Protein AF-A0A933BUN9-F1 (afdb_monomer_lite)

Secondary structure (DSSP, 8-state):
-TT--TT---B--S-EEEEEE-TTT-PEEEEE--SSSEEEEEEE-TT-B--TTTEETTEEEEP-TTS--EEESS--TTS-PPPTTB---SEEEETTTS-S-EEEEEE---SS-GGGTT-EEEEE--S--BTTTB--S--EEEEE---SSSS----EEPPPTTTSS-SSEEEEEEE-TTS-EEEEEESSSSS-SS--EEEE--PPPPP--

Foldseek 3Di:
DVPDDPPPFEEQADAFQDWDAAPPPRFIWTWGWFQAWKTFIARDHGPAHQQPPQAGAVFGWEDPDPDRIDTDNDGHPVDDDRDPRHFGGQAMDTCVQDAPGWQFFYQACADQDPVSHRKTKTKGFARDADPPQGHFFATWIWTFRDDDRGDYTDIHTDQDPDPRGPRWGFNHKDADPRRWIWTWTARHSDPDDDRIDIGTDGDDPDPDD

pLDDT: mean 89.43, std 10.69, range [45.53, 98.44]

Structure (mmCIF, N/CA/C/O backbone):
data_AF-A0A933BUN9-F1
#
_entry.id   AF-A0A933BUN9-F1
#
loop_
_atom_site.group_PDB
_atom_site.id
_atom_site.type_symbol
_atom_site.label_atom_id
_atom_site.label_alt_id
_atom_site.label_comp_id
_atom_site.label_asym_id
_atom_site.label_entity_id
_atom_site.label_seq_id
_atom_site.pdbx_PDB_ins_code
_atom_site.Cartn_x
_atom_site.Cartn_y
_atom_site.Cartn_z
_atom_site.occupancy
_atom_site.B_iso_or_equiv
_atom_site.auth_seq_id
_atom_site.auth_comp_id
_atom_site.auth_asym_id
_atom_site.auth_atom_id
_atom_site.pdbx_PDB_model_num
ATOM 1 N N . ARG A 1 1 ? 0.592 -16.485 -23.003 1.00 65.38 1 ARG A N 1
ATOM 2 C CA . ARG A 1 1 ? 1.680 -15.884 -23.816 1.00 65.38 1 ARG A CA 1
ATOM 3 C C . ARG A 1 1 ? 2.648 -17.007 -24.175 1.00 65.38 1 ARG A C 1
ATOM 5 O O . ARG A 1 1 ? 2.904 -17.805 -23.281 1.00 65.38 1 ARG A O 1
ATOM 12 N N . PRO A 1 2 ? 3.127 -17.127 -25.425 1.00 76.06 2 PRO A N 1
ATOM 13 C CA . PRO A 1 2 ? 4.155 -18.113 -25.771 1.00 76.06 2 PRO A CA 1
ATOM 14 C C . PRO A 1 2 ? 5.363 -17.974 -24.834 1.00 76.06 2 PRO A C 1
ATOM 16 O O . PRO A 1 2 ? 5.791 -16.853 -24.573 1.00 76.06 2 PRO A O 1
ATOM 19 N N . GLY A 1 3 ? 5.845 -19.083 -24.270 1.00 82.69 3 GLY A N 1
ATOM 20 C CA . GLY A 1 3 ? 6.960 -19.093 -23.311 1.00 82.69 3 GLY A CA 1
ATOM 21 C C . GLY A 1 3 ? 6.624 -18.652 -21.878 1.00 82.69 3 GLY A C 1
ATOM 22 O O . GLY A 1 3 ? 7.499 -18.711 -21.022 1.00 82.69 3 GLY A O 1
ATOM 23 N N . ALA A 1 4 ? 5.385 -18.239 -21.585 1.00 85.81 4 ALA A N 1
ATOM 24 C CA . ALA A 1 4 ? 4.965 -17.973 -20.210 1.00 85.81 4 ALA A CA 1
ATOM 25 C C . ALA A 1 4 ? 4.542 -19.267 -19.504 1.00 85.81 4 ALA A C 1
ATOM 27 O O . ALA A 1 4 ? 3.832 -20.093 -20.079 1.00 85.81 4 ALA A O 1
ATOM 28 N N . VAL A 1 5 ? 4.942 -19.392 -18.243 1.00 92.88 5 VAL A N 1
ATOM 29 C CA . VAL A 1 5 ? 4.540 -20.470 -17.334 1.00 92.88 5 VAL A CA 1
ATOM 30 C C . VAL A 1 5 ? 3.089 -20.232 -16.891 1.00 92.88 5 VAL A C 1
ATOM 32 O O . VAL A 1 5 ? 2.707 -19.092 -16.618 1.00 92.88 5 VAL A O 1
ATOM 35 N N . ALA A 1 6 ? 2.255 -21.276 -16.887 1.00 91.75 6 ALA A N 1
ATOM 36 C CA . ALA A 1 6 ? 0.800 -21.151 -16.728 1.00 91.75 6 ALA A CA 1
ATOM 37 C C . ALA A 1 6 ? 0.382 -20.668 -15.327 1.00 91.75 6 ALA A C 1
ATOM 39 O O . ALA A 1 6 ? -0.669 -20.050 -15.165 1.00 91.75 6 ALA A O 1
ATOM 40 N N . GLU A 1 7 ? 1.233 -20.927 -14.342 1.00 95.25 7 GLU A N 1
ATOM 41 C CA . GLU A 1 7 ? 1.110 -20.573 -12.934 1.00 95.25 7 GLU A CA 1
ATOM 42 C C . GLU A 1 7 ? 1.300 -19.066 -12.693 1.00 95.25 7 GLU A C 1
ATOM 44 O O . GLU A 1 7 ? 0.846 -18.539 -11.678 1.00 95.25 7 GLU A O 1
ATOM 49 N N . ILE A 1 8 ? 1.933 -18.343 -13.627 1.00 94.19 8 ILE A N 1
ATOM 50 C CA . ILE A 1 8 ? 2.151 -16.897 -13.506 1.00 94.19 8 ILE A CA 1
ATOM 51 C C . ILE A 1 8 ? 0.834 -16.158 -13.768 1.00 94.19 8 ILE A C 1
ATOM 53 O O . ILE A 1 8 ? 0.393 -16.003 -14.911 1.00 94.19 8 ILE A O 1
ATOM 57 N N . TRP A 1 9 ? 0.223 -15.646 -12.698 1.00 94.38 9 TRP A N 1
ATOM 58 C CA . TRP A 1 9 ? -0.992 -14.833 -12.783 1.00 94.38 9 TRP A CA 1
ATOM 59 C C . TRP A 1 9 ? -0.719 -13.385 -13.198 1.00 94.38 9 TRP A C 1
ATOM 61 O O . TRP A 1 9 ? -1.445 -12.835 -14.022 1.00 94.38 9 TRP A O 1
ATOM 71 N N . ALA A 1 10 ? 0.323 -12.776 -12.639 1.00 95.56 10 ALA A N 1
ATOM 72 C CA . ALA A 1 10 ? 0.782 -11.408 -12.869 1.00 95.56 10 ALA A CA 1
ATOM 73 C C . ALA A 1 10 ? 2.300 -11.352 -12.631 1.00 95.56 10 ALA A C 1
ATOM 75 O O . ALA A 1 10 ? 2.849 -12.247 -11.988 1.00 95.56 10 ALA A O 1
ATOM 76 N N . PHE A 1 11 ? 2.988 -10.346 -13.169 1.00 95.38 11 PHE A N 1
ATOM 77 C CA . PHE A 1 11 ? 4.448 -10.235 -13.064 1.00 95.38 11 PHE A CA 1
ATOM 78 C C . PHE A 1 11 ? 4.915 -8.777 -13.117 1.00 95.38 11 PHE A C 1
ATOM 80 O O . PHE A 1 11 ? 4.111 -7.882 -13.357 1.00 95.38 11 PHE A O 1
ATOM 87 N N . GLY A 1 12 ? 6.211 -8.543 -12.900 1.00 95.88 12 GLY A N 1
ATOM 88 C CA . GLY A 1 12 ? 6.771 -7.190 -12.833 1.00 95.88 12 GLY A CA 1
ATOM 89 C C . GLY A 1 12 ? 6.457 -6.472 -11.524 1.00 95.88 12 GLY A C 1
ATOM 90 O O . GLY A 1 12 ? 6.344 -5.259 -11.520 1.00 95.88 12 GLY A O 1
ATOM 91 N N . LEU A 1 13 ? 6.292 -7.220 -10.434 1.00 96.94 13 LEU A N 1
ATOM 92 C CA . LEU A 1 13 ? 6.186 -6.696 -9.071 1.00 96.94 13 LEU A CA 1
ATOM 93 C C . LEU A 1 13 ? 7.557 -6.809 -8.392 1.00 96.94 13 LEU A C 1
ATOM 95 O O . LEU A 1 13 ? 8.321 -7.724 -8.717 1.00 96.94 13 LEU A O 1
ATOM 99 N N . ARG A 1 14 ? 7.861 -5.913 -7.451 1.00 95.81 14 ARG A N 1
ATOM 100 C CA . ARG A 1 14 ? 9.168 -5.844 -6.780 1.00 95.81 14 ARG A CA 1
ATOM 101 C C . ARG A 1 14 ? 9.180 -6.634 -5.482 1.00 95.81 14 ARG A C 1
ATOM 103 O O . ARG A 1 14 ? 9.927 -7.599 -5.341 1.00 95.81 14 ARG A O 1
ATOM 110 N N . ASN A 1 15 ? 8.332 -6.225 -4.548 1.00 95.44 15 ASN A N 1
ATOM 111 C CA . ASN A 1 15 ? 8.179 -6.838 -3.239 1.00 95.44 15 ASN A CA 1
ATOM 112 C C . ASN A 1 15 ? 6.691 -6.810 -2.850 1.00 95.44 15 ASN A C 1
ATOM 114 O O . ASN A 1 15 ? 6.263 -5.932 -2.095 1.00 95.44 15 ASN A O 1
ATOM 118 N N . PRO A 1 16 ? 5.884 -7.737 -3.400 1.00 95.88 16 PRO A N 1
ATOM 119 C CA . PRO A 1 16 ? 4.461 -7.828 -3.100 1.00 95.88 16 PRO A CA 1
ATOM 120 C C . PRO A 1 16 ? 4.254 -8.250 -1.637 1.00 95.88 16 PRO A C 1
ATOM 122 O O . PRO A 1 16 ? 4.270 -9.439 -1.318 1.00 95.88 16 PRO A O 1
ATOM 125 N N . TRP A 1 17 ? 4.068 -7.278 -0.743 1.00 94.56 17 TRP A N 1
ATOM 126 C CA . TRP A 1 17 ? 4.113 -7.494 0.705 1.00 94.56 17 TRP A CA 1
ATOM 127 C C . TRP A 1 17 ? 2.822 -8.095 1.263 1.00 94.56 17 TRP A C 1
ATOM 129 O O . TRP A 1 17 ? 2.841 -9.097 1.979 1.00 94.56 17 TRP A O 1
ATOM 139 N N . ARG A 1 18 ? 1.673 -7.499 0.930 1.00 95.81 18 ARG A N 1
ATOM 140 C CA . ARG A 1 18 ? 0.351 -7.982 1.355 1.00 95.81 18 ARG A CA 1
ATOM 141 C C . ARG A 1 18 ? -0.696 -7.617 0.320 1.00 95.81 18 ARG A C 1
ATOM 143 O O . ARG A 1 18 ? -0.706 -6.501 -0.192 1.00 95.81 18 ARG A O 1
ATOM 150 N N . PHE A 1 19 ? -1.627 -8.532 0.090 1.00 97.56 19 PHE A N 1
ATOM 151 C CA . PHE A 1 19 ? -2.770 -8.316 -0.783 1.00 97.56 19 PHE A CA 1
ATOM 152 C C . PHE A 1 19 ? -4.084 -8.694 -0.103 1.00 97.56 19 PHE A C 1
ATOM 154 O O . PHE A 1 19 ? -4.105 -9.441 0.878 1.00 97.56 19 PHE A O 1
ATOM 161 N N . SER A 1 20 ? -5.183 -8.196 -0.653 1.00 98.19 20 SER A N 1
ATOM 162 C CA . SER A 1 20 ? -6.538 -8.581 -0.281 1.00 98.19 20 SER A CA 1
ATOM 163 C C . SER A 1 20 ? -7.439 -8.616 -1.509 1.00 98.19 20 SER A C 1
ATOM 165 O O . SER A 1 20 ? -7.198 -7.938 -2.508 1.00 98.19 20 SER A O 1
ATOM 167 N N . PHE A 1 21 ? -8.486 -9.429 -1.432 1.00 97.69 21 PHE A N 1
ATOM 168 C CA . PHE A 1 21 ? -9.565 -9.390 -2.406 1.00 97.69 21 PHE A CA 1
ATOM 169 C C . PHE A 1 21 ? -10.687 -8.520 -1.856 1.00 97.69 21 PHE A C 1
ATOM 171 O O . PHE A 1 21 ? -11.099 -8.685 -0.708 1.00 97.69 21 PHE A O 1
ATOM 178 N N . ASP A 1 22 ? -11.215 -7.628 -2.686 1.00 97.00 22 ASP A N 1
ATOM 179 C CA . ASP A 1 22 ? -12.496 -7.001 -2.413 1.00 97.00 22 ASP A CA 1
ATOM 180 C C . ASP A 1 22 ? -13.576 -8.091 -2.357 1.00 97.00 22 ASP A C 1
ATOM 182 O O . ASP A 1 22 ? -13.862 -8.752 -3.356 1.00 97.00 22 ASP A O 1
ATOM 186 N N . SER A 1 23 ? -14.195 -8.261 -1.189 1.00 93.69 23 SER A N 1
ATOM 187 C CA . SER A 1 23 ? -15.214 -9.282 -0.943 1.00 93.69 23 SER A CA 1
ATOM 188 C C . SER A 1 23 ? -16.467 -9.129 -1.808 1.00 93.69 23 SER A C 1
ATOM 190 O O . SER A 1 23 ? -17.214 -10.096 -1.958 1.00 93.69 23 SER A O 1
ATOM 192 N N . ARG A 1 24 ? -16.706 -7.947 -2.398 1.00 94.19 24 ARG A N 1
ATOM 193 C CA . ARG A 1 24 ? -17.863 -7.704 -3.273 1.00 94.19 24 ARG A CA 1
ATOM 194 C C . ARG A 1 24 ? -17.546 -7.875 -4.754 1.00 94.19 24 ARG A C 1
ATOM 196 O O . ARG A 1 24 ? -18.328 -8.505 -5.460 1.00 94.19 24 ARG A O 1
ATOM 203 N N . SER A 1 25 ? -16.441 -7.309 -5.241 1.00 94.88 25 SER A N 1
ATOM 204 C CA . SER A 1 25 ? -16.097 -7.360 -6.673 1.00 94.88 25 SER A CA 1
ATOM 205 C C . SER A 1 25 ? -15.124 -8.477 -7.058 1.00 94.88 25 SER A C 1
ATOM 207 O O . SER A 1 25 ? -15.005 -8.794 -8.240 1.00 94.88 25 SER A O 1
ATOM 209 N N . GLY A 1 26 ? -14.407 -9.062 -6.094 1.00 96.19 26 GLY A N 1
ATOM 210 C CA . GLY A 1 26 ? -13.308 -9.998 -6.343 1.00 96.19 26 GLY A CA 1
ATOM 211 C C . GLY A 1 26 ? -12.028 -9.335 -6.866 1.00 96.19 26 GLY A C 1
ATOM 212 O O . GLY A 1 26 ? -11.093 -10.037 -7.252 1.00 96.19 26 GLY A O 1
ATOM 213 N N . ALA A 1 27 ? -11.967 -8.001 -6.903 1.00 96.31 27 ALA A N 1
ATOM 214 C CA . ALA A 1 27 ? -10.775 -7.260 -7.293 1.00 96.31 27 ALA A CA 1
ATOM 215 C C . ALA A 1 27 ? -9.612 -7.515 -6.322 1.00 96.31 27 ALA 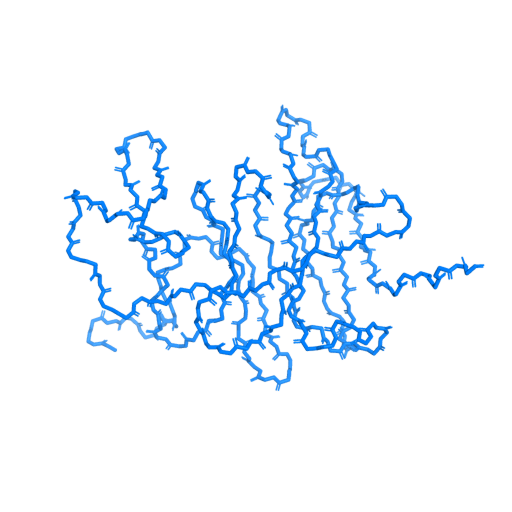A C 1
ATOM 217 O O . ALA A 1 27 ? -9.795 -7.453 -5.110 1.00 96.31 27 ALA A O 1
ATOM 218 N N . LEU A 1 28 ? -8.416 -7.775 -6.854 1.00 97.56 28 LEU A N 1
ATOM 219 C CA . LEU A 1 28 ? -7.209 -8.016 -6.065 1.00 97.56 28 LEU A CA 1
ATOM 220 C C . LEU A 1 28 ? -6.441 -6.707 -5.869 1.00 97.56 28 LEU A C 1
ATOM 222 O O . LEU A 1 28 ? -5.947 -6.140 -6.838 1.00 97.56 28 LEU A O 1
ATOM 226 N N . PHE A 1 29 ? -6.315 -6.252 -4.628 1.00 97.81 29 PHE A N 1
ATOM 227 C CA . PHE A 1 29 ? -5.489 -5.108 -4.252 1.00 97.81 29 PHE A CA 1
ATOM 228 C C . PHE A 1 29 ? -4.198 -5.595 -3.607 1.00 97.81 29 PHE A C 1
ATOM 230 O O . PHE A 1 29 ? -4.231 -6.534 -2.815 1.00 97.81 29 PHE A O 1
ATOM 237 N N . LEU A 1 30 ? -3.069 -4.964 -3.911 1.00 97.81 30 LEU A N 1
ATOM 238 C CA . LEU A 1 30 ? -1.752 -5.387 -3.436 1.00 97.81 30 LEU A CA 1
ATOM 239 C C . LEU A 1 30 ? -0.915 -4.172 -3.028 1.00 97.81 30 LEU A C 1
ATOM 241 O O . LEU A 1 30 ? -0.806 -3.231 -3.798 1.00 97.81 30 LEU A O 1
ATOM 245 N N . GLY A 1 31 ? -0.302 -4.203 -1.845 1.00 97.25 31 GLY A N 1
ATOM 246 C CA . GLY A 1 31 ? 0.811 -3.311 -1.514 1.00 97.25 31 GLY A CA 1
ATOM 247 C C . GLY A 1 31 ? 2.115 -3.880 -2.071 1.00 97.25 31 GLY A C 1
ATOM 248 O O . GLY A 1 31 ? 2.487 -5.003 -1.716 1.00 97.25 31 GLY A O 1
ATOM 249 N N . ASN A 1 32 ? 2.782 -3.133 -2.945 1.00 96.06 32 ASN A N 1
ATOM 250 C CA . ASN A 1 32 ? 4.078 -3.473 -3.521 1.00 96.06 32 ASN A CA 1
ATOM 251 C C . ASN A 1 32 ? 5.120 -2.488 -2.979 1.00 96.06 32 ASN A C 1
ATOM 253 O O . ASN A 1 32 ? 5.036 -1.290 -3.229 1.00 96.06 32 ASN A O 1
ATOM 257 N N . VAL A 1 33 ? 6.066 -2.998 -2.190 1.00 94.69 33 VAL A N 1
ATOM 258 C CA . VAL A 1 33 ? 7.092 -2.161 -1.556 1.00 94.69 33 VAL A CA 1
ATOM 259 C C . VAL A 1 33 ? 8.162 -1.821 -2.580 1.00 94.69 33 VAL A C 1
ATOM 261 O O . VAL A 1 33 ? 8.675 -2.735 -3.243 1.00 94.69 33 VAL A O 1
ATOM 264 N N . GLY A 1 34 ? 8.509 -0.538 -2.668 1.00 91.44 34 GLY A N 1
ATOM 265 C CA . GLY A 1 34 ? 9.537 -0.013 -3.558 1.00 91.44 34 GLY A CA 1
ATOM 266 C C . GLY A 1 34 ? 10.910 -0.594 -3.260 1.00 91.44 34 GLY A C 1
ATOM 267 O O . GLY A 1 34 ? 11.117 -1.333 -2.288 1.00 91.44 34 GLY A O 1
ATOM 268 N N . GLN A 1 35 ? 11.877 -0.327 -4.132 1.00 89.38 35 GLN A N 1
ATOM 269 C CA . GLN A 1 35 ? 13.259 -0.587 -3.766 1.00 89.38 35 GLN A CA 1
ATOM 270 C C . GLN A 1 35 ? 13.803 0.534 -2.900 1.00 89.38 35 GLN A C 1
ATOM 272 O O . GLN A 1 35 ? 14.405 0.221 -1.873 1.00 89.38 35 GLN A O 1
ATOM 277 N N . ASN A 1 36 ? 13.605 1.781 -3.320 1.00 83.88 36 ASN A N 1
ATOM 278 C CA . ASN A 1 36 ? 14.231 2.928 -2.688 1.00 83.88 36 ASN A CA 1
ATOM 279 C C . ASN A 1 36 ? 13.292 4.115 -2.552 1.00 83.88 36 ASN A C 1
ATOM 281 O O . ASN A 1 36 ? 13.292 4.683 -1.470 1.00 83.88 36 ASN A O 1
ATOM 285 N N . ASP A 1 37 ? 12.526 4.473 -3.587 1.00 88.31 37 ASP A N 1
ATOM 286 C CA . ASP A 1 37 ? 11.903 5.803 -3.683 1.00 88.31 37 ASP A CA 1
ATOM 287 C C . ASP A 1 37 ? 10.376 5.797 -3.620 1.00 88.31 37 ASP A C 1
ATOM 289 O O . ASP A 1 37 ? 9.790 6.764 -3.143 1.00 88.31 37 ASP A O 1
ATOM 293 N N . ILE A 1 38 ? 9.708 4.749 -4.117 1.00 93.38 38 ILE A N 1
ATOM 294 C CA . ILE A 1 38 ? 8.252 4.793 -4.304 1.00 93.38 38 ILE A CA 1
ATOM 295 C C . ILE A 1 38 ? 7.575 3.557 -3.729 1.00 93.38 38 ILE A C 1
ATOM 297 O O . ILE A 1 38 ? 7.811 2.435 -4.172 1.00 93.38 38 ILE A O 1
ATOM 301 N N . GLU A 1 39 ? 6.650 3.781 -2.800 1.00 94.12 39 GLU A N 1
ATOM 302 C CA . GLU A 1 39 ? 5.711 2.760 -2.345 1.00 94.12 39 GLU A CA 1
ATOM 303 C C . GLU A 1 39 ? 4.478 2.716 -3.238 1.00 94.12 39 GLU A C 1
ATOM 305 O O . GLU A 1 39 ? 3.973 3.761 -3.648 1.00 94.12 39 GLU A O 1
ATOM 310 N N . GLU A 1 40 ? 3.948 1.520 -3.499 1.00 95.19 40 GLU A N 1
ATOM 311 C CA . GLU A 1 40 ? 2.900 1.322 -4.500 1.00 95.19 40 GLU A CA 1
ATOM 312 C C . GLU A 1 40 ? 1.706 0.523 -3.963 1.00 95.19 40 GLU A C 1
ATOM 314 O O . GLU A 1 40 ? 1.831 -0.457 -3.222 1.00 95.19 40 GLU A O 1
ATOM 319 N N . VAL A 1 41 ? 0.508 0.903 -4.402 1.00 96.81 41 VAL A N 1
ATOM 320 C CA . VAL A 1 41 ? -0.697 0.077 -4.303 1.00 96.81 41 VAL A CA 1
ATOM 321 C C . VAL A 1 41 ? -1.169 -0.273 -5.705 1.00 96.81 41 VAL A C 1
ATOM 323 O O . VAL A 1 41 ? -1.456 0.604 -6.518 1.00 96.81 41 VAL A O 1
ATOM 326 N N . GLU A 1 42 ? -1.345 -1.565 -5.944 1.00 96.81 42 GLU A N 1
ATOM 327 C CA . GLU A 1 42 ? -1.742 -2.138 -7.220 1.00 96.81 42 GLU A CA 1
ATOM 328 C C . GLU A 1 42 ? -3.180 -2.639 -7.209 1.00 96.81 42 GLU A C 1
ATOM 330 O O . GLU A 1 42 ? -3.630 -3.264 -6.245 1.00 96.81 42 GLU A O 1
ATOM 335 N N . LEU A 1 43 ? -3.873 -2.450 -8.334 1.00 97.00 43 LEU A N 1
ATOM 336 C CA . LEU A 1 43 ? -5.074 -3.208 -8.677 1.00 97.00 43 LEU A CA 1
ATOM 337 C C . LEU A 1 43 ? -4.679 -4.336 -9.632 1.00 97.00 43 LEU A C 1
ATOM 339 O O . LEU A 1 43 ? -4.528 -4.132 -10.839 1.00 97.00 43 LEU A O 1
ATOM 343 N N . VAL A 1 44 ? -4.498 -5.538 -9.093 1.00 96.75 44 VAL A N 1
ATOM 344 C CA . VAL A 1 44 ? -3.878 -6.642 -9.817 1.00 96.75 44 VAL A CA 1
ATOM 345 C C . VAL A 1 44 ? -4.852 -7.303 -10.791 1.00 96.75 44 VAL A C 1
ATOM 347 O O . VAL A 1 44 ? -5.793 -8.003 -10.418 1.00 96.75 44 VAL A O 1
ATOM 350 N N . VAL A 1 45 ? -4.562 -7.150 -12.078 1.00 95.06 45 VAL A N 1
ATOM 351 C CA . VAL A 1 45 ? -5.268 -7.769 -13.201 1.00 95.06 45 VAL A CA 1
ATOM 352 C C . VAL A 1 45 ? -4.444 -8.904 -13.816 1.00 95.06 45 VAL A C 1
ATOM 354 O O . VAL A 1 45 ? -3.230 -8.801 -14.011 1.00 95.06 45 VAL A O 1
ATOM 357 N N . ARG A 1 46 ? -5.138 -9.987 -14.185 1.00 94.00 46 ARG A N 1
ATOM 358 C CA . ARG A 1 46 ? -4.565 -11.180 -14.824 1.00 94.00 46 ARG A CA 1
ATOM 359 C C . ARG A 1 46 ? -3.706 -10.840 -16.048 1.00 94.00 46 ARG A C 1
ATOM 361 O O . ARG A 1 46 ? -4.146 -10.158 -16.975 1.00 94.00 46 ARG A O 1
ATOM 368 N N . GLY A 1 47 ? -2.509 -11.414 -16.089 1.00 93.06 47 GLY A N 1
ATOM 369 C CA . GLY A 1 47 ? -1.569 -11.391 -17.208 1.00 93.06 47 GLY A CA 1
ATOM 370 C C . GLY A 1 47 ? -0.849 -10.059 -17.414 1.00 93.06 47 GLY A C 1
ATOM 371 O O . GLY A 1 47 ? -0.175 -9.895 -18.436 1.00 93.06 47 GLY A O 1
ATOM 372 N N . ARG A 1 48 ? -1.006 -9.103 -16.492 1.00 94.62 48 ARG A N 1
ATOM 373 C CA . ARG A 1 48 ? -0.408 -7.768 -16.593 1.00 94.62 48 ARG A CA 1
ATOM 374 C C . ARG A 1 48 ? 1.002 -7.711 -16.015 1.00 94.62 48 ARG A C 1
ATOM 376 O O . ARG A 1 48 ? 1.379 -8.549 -15.197 1.00 94.62 48 ARG A O 1
ATOM 383 N N . ASN A 1 49 ? 1.757 -6.743 -16.534 1.00 95.62 49 ASN A N 1
ATOM 384 C CA . ASN A 1 49 ? 3.128 -6.435 -16.154 1.00 95.62 49 ASN A CA 1
ATOM 385 C C . ASN A 1 49 ? 3.136 -5.125 -15.360 1.00 95.62 49 ASN A C 1
ATOM 387 O O . ASN A 1 49 ? 2.764 -4.104 -15.931 1.00 95.62 49 ASN A O 1
ATOM 391 N N . TYR A 1 50 ? 3.577 -5.150 -14.108 1.00 96.31 50 TYR A N 1
ATOM 392 C CA . TYR A 1 50 ? 3.665 -3.966 -13.236 1.00 96.31 50 TYR A CA 1
ATOM 393 C C . TYR A 1 50 ? 5.015 -3.243 -13.358 1.00 96.31 50 TYR A C 1
ATOM 395 O O . TYR A 1 50 ? 5.313 -2.306 -12.639 1.00 96.31 50 TYR A O 1
ATOM 403 N N . GLY A 1 51 ? 5.836 -3.640 -14.335 1.00 95.69 51 GLY A N 1
ATOM 404 C CA . GLY A 1 51 ? 6.966 -2.837 -14.786 1.00 95.69 51 GLY A CA 1
ATOM 405 C C . GLY A 1 51 ? 8.266 -3.066 -14.036 1.00 95.69 51 GLY A C 1
ATOM 406 O O . GLY A 1 51 ? 9.308 -2.762 -14.615 1.00 95.69 51 GLY A O 1
ATOM 407 N N . TRP A 1 52 ? 8.268 -3.668 -12.845 1.00 96.12 52 TRP A N 1
ATOM 408 C CA . TRP A 1 52 ? 9.519 -3.952 -12.151 1.00 96.12 52 TRP A CA 1
ATOM 409 C C . TRP A 1 52 ? 10.409 -4.908 -12.977 1.00 96.12 52 TRP A C 1
ATOM 411 O O . TRP A 1 52 ? 9.949 -5.936 -13.479 1.00 96.12 52 TRP A O 1
ATOM 421 N N . ASN A 1 53 ? 11.698 -4.625 -13.162 1.00 93.56 53 ASN A N 1
ATOM 422 C CA . ASN A 1 53 ? 12.450 -3.520 -12.560 1.00 93.56 53 ASN A CA 1
ATOM 423 C C . ASN A 1 53 ? 12.699 -2.317 -13.479 1.00 93.56 53 ASN A C 1
ATOM 425 O O . ASN A 1 53 ? 13.609 -1.565 -13.184 1.00 93.56 53 ASN A O 1
ATOM 429 N N . PHE A 1 54 ? 11.971 -2.129 -14.587 1.00 95.44 54 PHE A N 1
ATOM 430 C CA . PHE A 1 54 ? 12.066 -0.928 -15.445 1.00 95.44 54 PHE A CA 1
ATOM 431 C C . PHE A 1 54 ? 11.436 0.321 -14.820 1.00 95.44 54 PHE A C 1
ATOM 433 O O . PHE A 1 54 ? 11.863 1.431 -15.132 1.00 95.44 54 PHE A O 1
ATOM 440 N N . LYS A 1 55 ? 10.419 0.138 -13.977 1.00 95.25 55 LYS A N 1
ATOM 441 C CA . LYS A 1 55 ? 9.710 1.212 -13.282 1.00 95.25 55 LYS A CA 1
ATOM 442 C C . LYS A 1 55 ? 9.678 0.975 -11.778 1.00 95.25 55 LYS A C 1
ATOM 444 O O . LYS A 1 55 ? 9.717 -0.176 -11.345 1.00 95.25 55 LYS A O 1
ATOM 449 N N . GLU A 1 56 ? 9.589 2.073 -11.041 1.00 94.75 56 GLU A N 1
ATOM 450 C CA . GLU A 1 56 ? 9.275 2.151 -9.614 1.00 94.75 56 GLU A CA 1
ATOM 451 C C . GLU A 1 56 ? 8.225 3.264 -9.475 1.00 94.75 56 GLU A C 1
ATOM 453 O O . GLU A 1 56 ? 8.509 4.441 -9.714 1.00 94.75 56 GLU A O 1
ATOM 458 N N . GLY A 1 57 ? 6.968 2.890 -9.248 1.00 94.31 57 GLY A N 1
ATOM 459 C CA . GLY A 1 57 ? 5.827 3.776 -9.436 1.00 94.31 57 GLY A CA 1
ATOM 460 C C . GLY A 1 57 ? 5.582 4.116 -10.905 1.00 94.31 57 GLY A C 1
ATOM 461 O O . GLY A 1 57 ? 5.807 3.343 -11.840 1.00 94.31 57 GLY A O 1
ATOM 462 N N . THR A 1 58 ? 5.163 5.355 -11.133 1.00 95.19 58 THR A N 1
ATOM 463 C CA . THR A 1 58 ? 5.071 5.946 -12.471 1.00 95.19 58 THR A CA 1
ATOM 464 C C . THR A 1 58 ? 6.428 6.327 -13.067 1.00 95.19 58 THR A C 1
ATOM 466 O O . THR A 1 58 ? 6.464 6.645 -14.257 1.00 95.19 58 THR A O 1
ATOM 469 N N . LEU A 1 59 ? 7.515 6.286 -12.292 1.00 95.12 59 LEU A N 1
ATOM 470 C CA . LEU A 1 59 ? 8.861 6.707 -12.689 1.00 95.12 59 LEU A CA 1
ATOM 471 C C . LEU A 1 59 ? 9.686 5.540 -13.250 1.00 95.12 59 LEU A C 1
ATOM 473 O O . LEU A 1 59 ? 9.348 4.367 -13.072 1.00 95.12 59 LEU A O 1
ATOM 477 N N . PHE A 1 60 ? 10.773 5.854 -13.949 1.00 95.88 60 PHE A N 1
ATOM 478 C CA . PHE A 1 60 ? 11.752 4.871 -14.403 1.00 95.88 60 PHE A CA 1
ATOM 479 C C . PHE A 1 60 ? 12.760 4.565 -13.309 1.00 95.88 60 PHE A C 1
ATOM 481 O O . PHE A 1 60 ? 13.269 5.469 -12.656 1.00 95.88 60 PHE A O 1
ATOM 488 N N . PHE A 1 61 ? 13.092 3.287 -13.160 1.00 94.81 61 PHE A N 1
ATOM 489 C CA . PHE A 1 61 ? 14.079 2.841 -12.188 1.00 94.81 61 PHE A CA 1
ATOM 490 C C . PHE A 1 61 ? 15.473 2.720 -12.822 1.00 94.81 61 PHE A C 1
ATOM 492 O O . PHE A 1 61 ? 15.668 1.957 -13.781 1.00 94.81 61 PHE A O 1
ATOM 499 N N . HIS A 1 62 ? 16.435 3.451 -12.256 1.00 94.38 62 HIS A N 1
ATOM 500 C CA . HIS A 1 62 ? 17.843 3.481 -12.650 1.00 94.38 62 HIS A CA 1
ATOM 501 C C . HIS A 1 62 ? 18.670 2.534 -11.786 1.00 94.38 62 HIS A C 1
ATOM 503 O O . HIS A 1 62 ? 18.684 2.621 -10.554 1.00 94.38 62 HIS A O 1
ATOM 509 N N . ILE A 1 63 ? 19.402 1.631 -12.439 1.00 90.81 63 ILE A N 1
ATOM 510 C CA . ILE A 1 63 ? 20.326 0.722 -11.757 1.00 90.81 63 ILE A CA 1
ATOM 511 C C . ILE A 1 63 ? 21.661 1.443 -11.565 1.00 90.81 63 ILE A C 1
ATOM 513 O O . ILE A 1 63 ? 22.356 1.732 -12.534 1.00 90.81 63 ILE A O 1
ATOM 517 N N . ASN A 1 64 ? 22.073 1.658 -10.316 1.00 88.94 64 ASN A N 1
ATOM 518 C CA . ASN A 1 64 ? 23.325 2.348 -9.996 1.00 88.94 64 ASN A CA 1
ATOM 519 C C . ASN A 1 64 ? 24.463 1.375 -9.617 1.00 88.94 64 ASN A C 1
ATOM 521 O O . ASN A 1 64 ? 25.111 1.502 -8.583 1.00 88.94 64 ASN A O 1
ATOM 525 N N . GLY A 1 65 ? 24.693 0.339 -10.430 1.00 85.88 65 GLY A N 1
ATOM 526 C CA . GLY A 1 65 ? 25.750 -0.651 -10.176 1.00 85.88 65 GLY A CA 1
ATOM 527 C C . GLY A 1 65 ? 25.634 -1.328 -8.799 1.00 85.88 65 GLY A C 1
ATOM 528 O O . GLY A 1 65 ? 24.650 -2.013 -8.533 1.00 85.88 65 GLY A O 1
ATOM 529 N N . ASN A 1 66 ? 26.655 -1.153 -7.949 1.00 86.81 66 ASN A N 1
ATOM 530 C CA . ASN A 1 66 ? 26.675 -1.649 -6.560 1.00 86.81 66 ASN A CA 1
ATOM 531 C C . ASN A 1 66 ? 26.181 -0.609 -5.536 1.00 86.81 66 ASN A C 1
ATOM 533 O O . ASN A 1 66 ? 26.201 -0.875 -4.334 1.00 86.81 66 ASN A O 1
ATOM 537 N N . GLU A 1 67 ? 25.799 0.580 -5.991 1.00 88.75 67 GLU A N 1
ATOM 538 C CA . GLU A 1 67 ? 25.233 1.639 -5.166 1.00 88.75 67 GLU A CA 1
ATOM 539 C C . GLU A 1 67 ? 23.697 1.575 -5.162 1.00 88.75 67 GLU A C 1
ATOM 541 O O . GLU A 1 67 ? 23.063 0.725 -5.795 1.00 88.75 67 GLU A O 1
ATOM 546 N N . VAL A 1 68 ? 23.085 2.490 -4.413 1.00 85.62 68 VAL A N 1
ATOM 547 C CA . VAL A 1 68 ? 21.631 2.610 -4.304 1.00 85.62 68 VAL A CA 1
ATOM 548 C C . VAL A 1 68 ? 21.074 3.123 -5.639 1.00 85.62 68 VAL A C 1
ATOM 550 O O . VAL A 1 68 ? 21.472 4.186 -6.112 1.00 85.62 68 VAL A O 1
ATOM 553 N N . GLY A 1 69 ? 20.194 2.337 -6.271 1.00 89.81 69 GLY A N 1
ATOM 554 C CA . GLY A 1 69 ? 19.437 2.768 -7.456 1.00 89.81 69 GLY A CA 1
ATOM 555 C C . GLY A 1 69 ? 18.411 3.854 -7.126 1.00 89.81 69 GLY A C 1
ATOM 556 O O . GLY A 1 69 ? 18.153 4.111 -5.955 1.00 89.81 69 GLY A O 1
ATOM 557 N N . PHE A 1 70 ? 17.814 4.479 -8.133 1.00 91.62 70 PHE A N 1
ATOM 558 C CA . PHE A 1 70 ? 16.888 5.593 -7.904 1.00 91.62 70 PHE A CA 1
ATOM 559 C C . PHE A 1 70 ? 15.825 5.705 -8.999 1.00 91.62 70 PHE A C 1
ATOM 561 O O . PHE A 1 70 ? 16.004 5.213 -10.116 1.00 91.62 70 PHE A O 1
ATOM 568 N N . ALA A 1 71 ? 14.722 6.370 -8.683 1.00 93.06 71 ALA A N 1
ATOM 569 C CA . ALA A 1 71 ? 13.632 6.680 -9.589 1.00 93.06 71 ALA A CA 1
ATOM 570 C C . ALA A 1 71 ? 13.859 8.027 -10.304 1.00 93.06 71 ALA A C 1
ATOM 572 O O . ALA A 1 71 ? 14.351 8.991 -9.721 1.00 93.06 71 ALA A O 1
ATOM 573 N N . SER A 1 72 ? 13.494 8.106 -11.585 1.00 93.56 72 SER A N 1
ATOM 574 C CA . SER A 1 72 ? 13.632 9.309 -12.419 1.00 93.56 72 SER A CA 1
ATOM 575 C C . SER A 1 72 ? 12.517 9.412 -13.463 1.00 93.56 72 SER A C 1
ATOM 577 O O . SER A 1 72 ? 11.924 8.409 -13.861 1.00 93.56 72 SER A O 1
ATOM 579 N N . GLU A 1 73 ? 12.234 10.626 -13.938 1.00 94.75 73 GLU A N 1
ATOM 580 C CA . GLU A 1 73 ? 11.301 10.865 -15.050 1.00 94.75 73 GLU A CA 1
ATOM 581 C C . GLU A 1 73 ? 11.854 10.385 -16.399 1.00 94.75 73 GLU A C 1
ATOM 583 O O . GLU A 1 73 ? 11.085 10.017 -17.289 1.00 94.75 73 GLU A O 1
ATOM 588 N N . ASP A 1 74 ? 13.181 10.340 -16.538 1.00 94.88 74 ASP A N 1
ATOM 589 C CA . ASP A 1 74 ? 13.858 9.885 -17.749 1.00 94.88 74 ASP A CA 1
ATOM 590 C C . ASP A 1 74 ? 14.205 8.393 -17.666 1.00 94.88 74 ASP A C 1
ATOM 592 O O . ASP A 1 74 ? 14.583 7.906 -16.597 1.00 94.88 74 ASP A O 1
ATOM 596 N N . PRO A 1 75 ? 14.131 7.636 -18.775 1.00 93.69 75 PRO A N 1
ATOM 597 C CA . PRO A 1 75 ? 14.501 6.227 -18.780 1.00 93.69 75 PRO A CA 1
ATOM 598 C C . PRO A 1 75 ? 16.000 6.025 -18.547 1.00 93.69 75 PRO A C 1
ATOM 600 O O . PRO A 1 75 ? 16.826 6.804 -19.018 1.00 93.69 75 PRO A O 1
ATOM 603 N N . ASP A 1 76 ? 16.352 4.930 -17.870 1.00 92.69 76 ASP A N 1
ATOM 604 C CA . ASP A 1 76 ? 17.747 4.543 -17.652 1.00 92.69 76 ASP A CA 1
ATOM 605 C C . ASP A 1 76 ? 18.442 4.250 -19.001 1.00 92.69 76 ASP A C 1
ATOM 607 O O . ASP A 1 76 ? 18.086 3.276 -19.681 1.00 92.69 76 ASP A O 1
ATOM 611 N N . PRO A 1 77 ? 19.438 5.064 -19.407 1.00 90.25 77 PRO A N 1
ATOM 612 C CA . PRO A 1 77 ? 20.089 4.939 -20.708 1.00 90.25 77 PRO A CA 1
ATOM 613 C C . PRO A 1 77 ? 20.931 3.664 -20.834 1.00 90.25 77 PRO A C 1
ATOM 615 O O . PRO A 1 77 ? 21.309 3.287 -21.943 1.00 90.25 77 PRO A O 1
ATOM 618 N N . SER A 1 78 ? 21.236 2.988 -19.722 1.00 88.31 78 SER A N 1
ATOM 619 C CA . SER A 1 78 ? 21.964 1.717 -19.718 1.00 88.31 78 SER A CA 1
ATOM 620 C C . SER A 1 78 ? 21.084 0.517 -20.083 1.00 88.31 78 SER A C 1
ATOM 622 O O . SER A 1 78 ? 21.584 -0.604 -20.223 1.00 88.31 78 SER A O 1
ATOM 624 N N . ARG A 1 79 ? 19.770 0.721 -20.245 1.00 87.62 79 ARG A N 1
ATOM 625 C CA . ARG A 1 79 ? 18.792 -0.359 -20.397 1.00 87.62 79 ARG A CA 1
ATOM 626 C C . ARG A 1 79 ? 18.254 -0.460 -21.814 1.00 87.62 79 ARG A C 1
ATOM 628 O O . ARG A 1 79 ? 18.258 0.478 -22.604 1.00 87.62 79 ARG A O 1
ATOM 635 N N . GLY A 1 80 ? 17.785 -1.665 -22.129 1.00 87.75 80 GLY A N 1
ATOM 636 C CA . GLY A 1 80 ? 17.071 -1.929 -23.371 1.00 87.75 80 GLY A CA 1
ATOM 637 C C . GLY A 1 80 ? 15.732 -1.182 -23.450 1.00 87.75 80 GLY A C 1
ATOM 638 O O . GLY A 1 80 ? 15.326 -0.511 -22.499 1.00 87.75 80 GLY A O 1
ATOM 639 N N . PRO A 1 81 ? 15.007 -1.326 -24.570 1.00 91.50 81 PRO A N 1
ATOM 640 C CA . PRO A 1 81 ? 13.723 -0.663 -24.758 1.00 91.50 81 PRO A CA 1
ATOM 641 C C . PRO A 1 81 ? 12.725 -1.046 -23.659 1.00 91.50 81 PRO A C 1
ATOM 643 O O . PRO A 1 81 ? 12.622 -2.215 -23.277 1.00 91.50 81 PRO A O 1
ATOM 646 N N . ILE A 1 82 ? 11.957 -0.059 -23.196 1.00 92.62 82 ILE A N 1
ATOM 647 C CA . ILE A 1 82 ? 10.900 -0.258 -22.201 1.00 92.62 82 ILE A CA 1
ATOM 648 C C . ILE A 1 82 ? 9.858 -1.232 -22.777 1.00 92.62 82 ILE A C 1
ATOM 650 O O . ILE A 1 82 ? 9.339 -0.990 -23.874 1.00 92.62 82 ILE A O 1
ATOM 654 N N . PRO A 1 83 ? 9.519 -2.327 -22.072 1.00 92.12 83 PRO A N 1
ATOM 655 C CA . PRO A 1 83 ? 8.496 -3.249 -22.541 1.00 92.12 83 PRO A CA 1
ATOM 656 C C . PRO A 1 83 ? 7.141 -2.541 -22.691 1.00 92.12 83 PRO A C 1
ATOM 658 O O . PRO A 1 83 ? 6.752 -1.775 -21.813 1.00 92.12 83 PRO A O 1
ATOM 661 N N . PRO A 1 84 ? 6.370 -2.799 -23.758 1.00 92.44 84 PRO A N 1
ATOM 662 C CA . PRO A 1 84 ? 5.056 -2.190 -23.908 1.00 92.44 84 PRO A CA 1
ATOM 663 C C . PRO A 1 84 ? 4.045 -2.782 -22.915 1.00 92.44 84 PRO A C 1
ATOM 665 O O . PRO A 1 84 ? 4.129 -3.951 -22.525 1.00 92.44 84 PRO A O 1
ATOM 668 N N . GLY A 1 85 ? 3.023 -1.993 -22.575 1.00 92.56 85 GLY A N 1
ATOM 669 C CA . GLY A 1 85 ? 1.890 -2.452 -21.766 1.00 92.56 85 GLY A CA 1
ATOM 670 C C . GLY A 1 85 ? 2.211 -2.653 -20.284 1.00 92.56 85 GLY A C 1
ATOM 671 O O . GLY A 1 85 ? 1.621 -3.543 -19.664 1.00 92.56 85 GLY A O 1
ATOM 672 N N . LEU A 1 86 ? 3.148 -1.861 -19.750 1.00 94.94 86 LEU A N 1
ATOM 673 C CA . LEU A 1 86 ? 3.334 -1.722 -18.307 1.00 94.94 86 LEU A CA 1
ATOM 674 C C . LEU A 1 86 ? 2.100 -1.062 -17.693 1.00 94.94 86 LEU A C 1
ATOM 676 O O . LEU A 1 86 ? 1.455 -0.225 -18.327 1.00 94.94 86 LEU A O 1
ATOM 680 N N . ILE A 1 87 ? 1.772 -1.483 -16.482 1.00 95.19 87 ILE A N 1
ATOM 681 C CA . ILE A 1 87 ? 0.661 -0.966 -15.701 1.00 95.19 87 ILE A CA 1
ATOM 682 C C . ILE A 1 87 ? 1.220 -0.124 -14.563 1.00 95.19 87 ILE A C 1
ATOM 684 O O . ILE A 1 87 ? 2.060 -0.611 -13.819 1.00 95.19 87 ILE A O 1
ATOM 688 N N . ASP A 1 88 ? 0.725 1.107 -14.454 1.00 95.38 88 ASP A N 1
ATOM 689 C CA . ASP A 1 88 ? 1.039 2.004 -13.344 1.00 95.38 88 ASP A CA 1
ATOM 690 C C . ASP A 1 88 ? 0.163 1.698 -12.119 1.00 95.38 88 ASP A C 1
ATOM 692 O O . ASP A 1 88 ? -1.024 1.361 -12.302 1.00 95.38 88 ASP A O 1
ATOM 696 N N . PRO A 1 89 ? 0.692 1.911 -10.900 1.00 96.06 89 PRO A N 1
ATOM 697 C CA . PRO A 1 89 ? -0.041 1.685 -9.663 1.00 96.06 89 PRO A CA 1
ATOM 698 C C . PRO A 1 89 ? -1.252 2.601 -9.535 1.00 96.06 89 PRO A C 1
ATOM 700 O O . PRO A 1 89 ? -1.305 3.694 -10.103 1.00 96.06 89 PRO A O 1
ATOM 703 N N . ILE A 1 90 ? -2.239 2.169 -8.748 1.00 96.25 90 ILE A N 1
ATOM 704 C CA . ILE A 1 90 ? -3.429 2.975 -8.439 1.00 96.25 90 ILE A CA 1
ATOM 705 C C . ILE A 1 90 ? -3.190 3.976 -7.306 1.00 96.25 90 ILE A C 1
ATOM 707 O O . ILE A 1 90 ? -3.998 4.879 -7.101 1.00 96.25 90 ILE A O 1
ATOM 711 N N . ALA A 1 91 ? -2.099 3.834 -6.563 1.00 95.00 91 ALA A N 1
ATOM 712 C CA . ALA A 1 91 ? -1.604 4.831 -5.627 1.00 95.00 91 ALA A CA 1
ATOM 713 C C . ALA A 1 91 ? -0.104 4.663 -5.453 1.00 95.00 91 ALA A C 1
ATOM 715 O O . ALA A 1 91 ? 0.393 3.539 -5.455 1.00 95.00 91 ALA A O 1
ATOM 716 N N . GLN A 1 92 ? 0.585 5.783 -5.274 1.00 94.25 92 GLN A N 1
ATOM 717 C CA . GLN A 1 92 ? 2.000 5.792 -4.960 1.00 94.25 92 GLN A CA 1
ATOM 718 C C . GLN A 1 92 ? 2.356 6.999 -4.092 1.00 94.25 92 GLN A C 1
ATOM 720 O O . GLN A 1 92 ? 1.656 8.012 -4.164 1.00 94.25 92 GLN A O 1
ATOM 725 N N . TYR A 1 93 ? 3.419 6.895 -3.302 1.00 91.62 93 TYR A N 1
ATOM 726 C CA . TYR A 1 93 ? 3.944 7.979 -2.464 1.00 91.62 93 TYR A CA 1
ATOM 727 C C . TYR A 1 93 ? 5.442 7.777 -2.181 1.00 91.62 93 TYR A C 1
ATOM 729 O O . TYR A 1 93 ? 5.948 6.662 -2.327 1.00 91.62 93 TYR A O 1
ATOM 737 N N . ASP A 1 94 ? 6.139 8.856 -1.815 1.00 85.56 94 ASP A N 1
ATOM 738 C CA . ASP A 1 94 ? 7.602 8.884 -1.640 1.00 85.56 94 ASP A CA 1
ATOM 739 C C . ASP A 1 94 ? 8.037 8.271 -0.291 1.00 85.56 94 ASP A C 1
ATOM 741 O O . ASP A 1 94 ? 7.553 8.656 0.780 1.00 85.56 94 ASP A O 1
ATOM 745 N N . THR A 1 95 ? 8.984 7.336 -0.328 1.00 69.56 95 THR A N 1
ATOM 746 C CA . THR A 1 95 ? 9.593 6.677 0.845 1.00 69.56 95 THR A CA 1
ATOM 747 C C . THR A 1 95 ? 10.561 7.566 1.642 1.00 69.56 95 THR A C 1
ATOM 749 O O . THR A 1 95 ? 10.866 7.296 2.806 1.00 69.56 95 THR A O 1
ATOM 752 N N . HIS A 1 96 ? 11.111 8.622 1.045 1.00 60.78 96 HIS A N 1
ATOM 753 C CA . HIS A 1 96 ? 12.150 9.442 1.675 1.00 60.78 96 HIS A CA 1
ATOM 754 C C . HIS A 1 96 ? 11.584 10.594 2.510 1.00 60.78 96 HIS A C 1
ATOM 756 O O . HIS A 1 96 ? 12.252 11.077 3.429 1.00 60.78 96 HIS A O 1
ATOM 762 N N . HIS A 1 97 ? 10.339 10.996 2.248 1.00 55.84 97 HIS A N 1
ATOM 763 C CA . HIS A 1 97 ? 9.672 12.086 2.966 1.00 55.84 97 HIS A CA 1
ATOM 764 C C . HIS A 1 97 ? 8.302 11.706 3.530 1.00 55.84 97 HIS A C 1
ATOM 766 O O . HIS A 1 97 ? 7.850 12.321 4.500 1.00 55.84 97 HIS A O 1
ATOM 772 N N . GLU A 1 98 ? 7.637 10.702 2.953 1.00 56.62 98 GLU A N 1
ATOM 773 C CA . GLU A 1 98 ? 6.219 10.455 3.194 1.00 56.62 98 GLU A CA 1
ATOM 774 C C . GLU A 1 98 ? 5.907 9.057 3.727 1.00 56.62 98 GLU A C 1
ATOM 776 O O . GLU A 1 98 ? 4.720 8.768 3.825 1.00 56.62 98 GLU A O 1
ATOM 781 N N . GLY A 1 99 ? 6.872 8.206 4.111 1.00 59.09 99 GLY A N 1
ATOM 782 C CA . GLY A 1 99 ? 6.649 6.901 4.776 1.00 59.09 99 GLY A CA 1
ATOM 783 C C . GLY A 1 99 ? 7.771 5.884 4.547 1.00 59.09 99 GLY A C 1
ATOM 784 O O . GLY A 1 99 ? 8.643 6.142 3.747 1.00 59.09 99 GLY A O 1
ATOM 785 N N . HIS A 1 100 ? 7.774 4.721 5.206 1.00 80.12 100 HIS A N 1
ATOM 786 C CA . HIS A 1 100 ? 8.826 3.711 4.982 1.00 80.12 100 HIS A CA 1
ATOM 787 C C . HIS A 1 100 ? 8.421 2.553 4.083 1.00 80.12 100 HIS A C 1
ATOM 789 O O . HIS A 1 100 ? 9.191 2.153 3.215 1.00 80.12 100 HIS A O 1
ATOM 795 N N . SER A 1 101 ? 7.265 1.943 4.332 1.00 89.56 101 SER A N 1
ATOM 796 C CA . SER A 1 101 ? 6.828 0.784 3.548 1.00 89.56 101 SER A CA 1
ATOM 797 C C . SER A 1 101 ? 5.315 0.651 3.566 1.00 89.56 101 SER A C 1
ATOM 799 O O . SER A 1 101 ? 4.687 0.706 4.630 1.00 89.56 101 SER A O 1
ATOM 801 N N . VAL A 1 102 ? 4.715 0.440 2.400 1.00 94.81 102 VAL A N 1
ATOM 802 C CA . VAL A 1 102 ? 3.299 0.113 2.271 1.00 94.81 102 VAL A CA 1
ATOM 803 C C . VAL A 1 102 ? 3.029 -1.260 2.875 1.00 94.81 102 VAL A C 1
ATOM 805 O O . VAL A 1 102 ? 3.696 -2.254 2.596 1.00 94.81 102 VAL A O 1
ATOM 808 N N . ILE A 1 103 ? 2.005 -1.331 3.718 1.00 95.69 103 ILE A N 1
ATOM 809 C CA . ILE A 1 103 ? 1.592 -2.574 4.375 1.00 95.69 103 ILE A CA 1
ATOM 810 C C . ILE A 1 103 ? 0.480 -3.278 3.603 1.00 95.69 103 ILE A C 1
ATOM 812 O O . ILE A 1 103 ? 0.264 -4.468 3.806 1.00 95.69 103 ILE A O 1
ATOM 816 N N . GLY A 1 104 ? -0.235 -2.567 2.731 1.00 96.94 104 GLY A N 1
ATOM 817 C CA . GLY A 1 104 ? -1.467 -3.042 2.104 1.00 96.94 104 GLY A CA 1
ATOM 818 C C . GLY A 1 104 ? -2.693 -2.829 2.998 1.00 96.94 104 GLY A C 1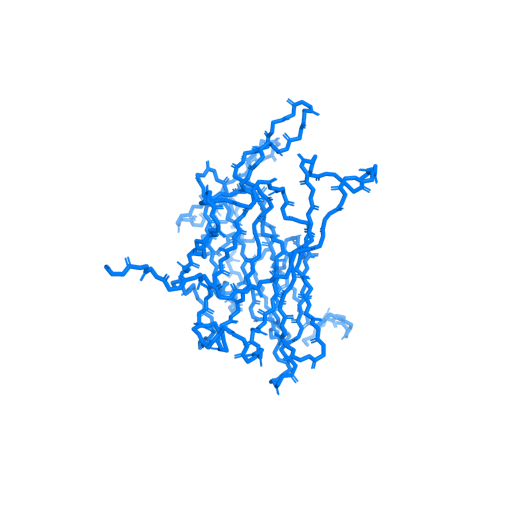
ATOM 819 O O . GLY A 1 104 ? -2.622 -2.197 4.055 1.00 96.94 104 GLY A O 1
ATOM 820 N N . GLY A 1 105 ? -3.848 -3.312 2.548 1.00 97.81 105 GLY A N 1
ATOM 821 C CA . GLY A 1 105 ? -5.131 -2.884 3.091 1.00 97.81 105 GLY A CA 1
ATOM 822 C C . GLY A 1 105 ? -6.327 -3.667 2.571 1.00 97.81 105 GLY A C 1
ATOM 823 O O . GLY A 1 105 ? -6.166 -4.764 2.041 1.00 97.81 105 GLY A O 1
ATOM 824 N N . TYR A 1 106 ? -7.523 -3.099 2.732 1.00 98.44 106 TYR A N 1
ATOM 825 C CA . TYR A 1 106 ? -8.804 -3.684 2.315 1.00 98.44 106 TYR A CA 1
ATOM 826 C C . TYR A 1 106 ? -9.755 -2.608 1.800 1.00 98.44 106 TYR A C 1
ATOM 828 O O . TYR A 1 106 ? -9.710 -1.458 2.237 1.00 98.44 106 TYR A O 1
ATOM 836 N N . VAL A 1 107 ? -10.676 -2.997 0.916 1.00 98.06 107 VAL A N 1
ATOM 837 C CA . VAL A 1 107 ? -11.838 -2.159 0.598 1.00 98.06 107 VAL A CA 1
ATOM 838 C C . VAL A 1 107 ? -12.805 -2.193 1.781 1.00 98.06 107 VAL A C 1
ATOM 840 O O . VAL A 1 107 ? -13.228 -3.268 2.215 1.00 98.06 107 VAL A O 1
ATOM 843 N N . TYR A 1 108 ? -13.145 -1.022 2.319 1.00 98.38 108 TYR A N 1
ATOM 844 C CA . TYR A 1 108 ? -14.048 -0.901 3.459 1.00 98.38 108 TYR A CA 1
ATOM 845 C C . TYR A 1 108 ? -15.507 -1.078 3.020 1.00 98.38 108 TYR A C 1
ATOM 847 O O . TYR A 1 108 ? -16.035 -0.306 2.215 1.00 98.38 108 TYR A O 1
ATOM 855 N N . HIS A 1 109 ? -16.163 -2.087 3.594 1.00 97.75 109 HIS A N 1
ATOM 856 C CA . HIS A 1 109 ? -17.581 -2.406 3.370 1.00 97.75 109 HIS A CA 1
ATOM 857 C C . HIS A 1 109 ? -18.406 -2.411 4.657 1.00 97.75 109 HIS A C 1
ATOM 859 O O . HIS A 1 109 ? -19.583 -2.775 4.606 1.00 97.75 109 HIS A O 1
ATOM 865 N N . GLY A 1 110 ? -17.783 -2.030 5.775 1.00 97.31 110 GLY A N 1
ATOM 866 C CA . GLY A 1 110 ? -18.430 -1.886 7.069 1.00 97.31 110 GLY A CA 1
ATOM 867 C C . GLY A 1 110 ? -19.502 -0.800 7.072 1.00 97.31 110 GLY A C 1
ATOM 868 O O . GLY A 1 110 ? -19.570 0.059 6.187 1.00 97.31 110 GLY A O 1
ATOM 869 N N . GLY A 1 111 ? -20.367 -0.871 8.076 1.00 96.88 111 GLY A N 1
ATOM 870 C CA . GLY A 1 111 ? -21.452 0.086 8.278 1.00 96.88 111 GLY A CA 1
ATOM 871 C C . GLY A 1 111 ? -21.094 1.200 9.257 1.00 96.88 111 GLY A C 1
ATOM 872 O O . GLY A 1 111 ? -21.750 2.238 9.246 1.00 96.88 111 GLY A O 1
ATOM 873 N N . ALA A 1 112 ? -20.074 1.003 10.099 1.00 96.62 112 ALA A N 1
ATOM 874 C CA . ALA A 1 112 ? -19.770 1.929 11.184 1.00 96.62 112 ALA A CA 1
ATOM 875 C C . ALA A 1 112 ? -19.219 3.279 10.700 1.00 96.62 112 ALA A C 1
ATOM 877 O O . ALA A 1 112 ? -19.515 4.291 11.324 1.00 96.62 112 ALA A O 1
ATOM 878 N N . ILE A 1 113 ? -18.447 3.314 9.606 1.00 96.50 113 ILE A N 1
ATOM 879 C CA . ILE A 1 113 ? -17.771 4.520 9.093 1.00 96.50 113 ILE A CA 1
ATOM 880 C C . ILE A 1 113 ? -18.202 4.792 7.638 1.00 96.50 113 ILE A C 1
ATOM 882 O O . ILE A 1 113 ? -17.474 4.456 6.696 1.00 96.50 113 ILE A O 1
ATOM 886 N N . PRO A 1 114 ? -19.372 5.418 7.405 1.00 95.31 114 PRO A N 1
ATOM 887 C CA . PRO A 1 114 ? -19.901 5.645 6.057 1.00 95.31 114 PRO A CA 1
ATOM 888 C C . PRO A 1 114 ? -18.944 6.390 5.112 1.00 95.31 114 PRO A C 1
ATOM 890 O O . PRO A 1 114 ? -18.932 6.133 3.910 1.00 95.31 114 PRO A O 1
ATOM 893 N N . GLN A 1 115 ? -18.092 7.274 5.640 1.00 94.81 115 GLN A N 1
ATOM 894 C CA . GLN A 1 115 ? -17.122 8.067 4.873 1.00 94.81 115 GLN A CA 1
ATOM 895 C C . GLN A 1 115 ? -16.017 7.220 4.220 1.00 94.81 115 GLN A C 1
ATOM 897 O O . GLN A 1 115 ? -15.332 7.697 3.303 1.00 94.81 115 GLN A O 1
ATOM 902 N N . LEU A 1 116 ? -15.821 5.984 4.691 1.00 96.88 116 LEU A N 1
ATOM 903 C CA . LEU A 1 116 ? -14.864 5.027 4.139 1.00 96.88 116 LEU A CA 1
ATOM 904 C C . LEU A 1 116 ? -15.511 4.025 3.183 1.00 96.88 116 LEU A C 1
ATOM 906 O O . LEU A 1 116 ? -14.785 3.290 2.523 1.00 96.88 116 LEU A O 1
ATOM 910 N N . HIS A 1 117 ? -16.841 3.997 3.063 1.00 96.12 117 HIS A N 1
ATOM 911 C CA . HIS A 1 117 ? -17.532 3.013 2.234 1.00 96.12 117 HIS A CA 1
ATOM 912 C C . HIS A 1 117 ? -16.984 2.991 0.797 1.00 96.12 117 HIS A C 1
ATOM 914 O O . HIS A 1 117 ? -16.884 4.027 0.135 1.00 96.12 117 HIS A O 1
ATOM 920 N N . GLN A 1 118 ? -16.616 1.790 0.337 1.00 95.75 118 GLN A N 1
ATOM 921 C CA . GLN A 1 118 ? -15.981 1.503 -0.955 1.00 95.75 118 GLN A CA 1
ATOM 922 C C . GLN A 1 118 ? -14.598 2.124 -1.181 1.00 95.75 118 GLN A C 1
ATOM 924 O O . GLN A 1 118 ? -14.072 2.016 -2.286 1.00 95.75 118 GLN A O 1
ATOM 929 N N . LYS A 1 119 ? -13.968 2.739 -0.178 1.00 97.44 119 LYS A N 1
ATOM 930 C CA . LYS A 1 119 ? -12.568 3.166 -0.274 1.00 97.44 119 LYS A CA 1
ATOM 931 C C . LYS A 1 119 ? -11.640 2.010 0.074 1.00 97.44 119 LYS A C 1
ATOM 933 O O . LYS A 1 119 ? -11.938 1.214 0.963 1.00 97.44 119 LYS A O 1
ATOM 938 N N . TYR A 1 120 ? -10.503 1.934 -0.608 1.00 98.00 120 TYR A N 1
ATOM 939 C CA . TYR A 1 120 ? -9.418 1.047 -0.208 1.00 98.00 120 TYR A CA 1
ATOM 940 C C . TYR A 1 120 ? -8.622 1.738 0.891 1.00 98.00 120 TYR A C 1
ATOM 942 O O . TYR A 1 120 ? -8.035 2.791 0.647 1.00 98.00 120 TYR A O 1
ATOM 950 N N . VAL A 1 121 ? -8.657 1.175 2.096 1.00 98.19 121 VAL A N 1
ATOM 951 C CA . VAL A 1 121 ? -7.962 1.680 3.282 1.00 98.19 121 VAL A CA 1
ATOM 952 C C . VAL A 1 121 ? -6.723 0.829 3.501 1.00 98.19 121 VAL A C 1
ATOM 954 O O . VAL A 1 121 ? -6.837 -0.388 3.661 1.00 98.19 121 VAL A O 1
ATOM 957 N N . PHE A 1 122 ? -5.551 1.453 3.512 1.00 97.69 122 PHE A N 1
ATOM 958 C CA . PHE A 1 122 ? -4.260 0.775 3.595 1.00 97.69 122 PHE A CA 1
ATOM 959 C C . PHE A 1 122 ? -3.337 1.430 4.613 1.00 97.69 122 PHE A C 1
ATOM 961 O O . PHE A 1 122 ? -3.522 2.583 5.000 1.00 97.69 122 PHE A O 1
ATOM 968 N N . GLY A 1 123 ? -2.378 0.642 5.086 1.00 95.00 123 GLY A N 1
ATOM 969 C CA . GLY A 1 123 ? -1.431 1.055 6.107 1.00 95.00 123 GLY A CA 1
ATOM 970 C C . GLY A 1 123 ? -0.067 1.381 5.529 1.00 95.00 123 GLY A C 1
ATOM 971 O O . GLY A 1 123 ? 0.345 0.826 4.509 1.00 95.00 123 GLY A O 1
ATOM 972 N N . GLU A 1 124 ? 0.645 2.223 6.253 1.00 92.06 124 GLU A N 1
ATOM 973 C CA . GLU A 1 124 ? 2.058 2.511 6.081 1.00 92.06 124 GLU A CA 1
ATOM 974 C C . GLU A 1 124 ? 2.770 2.168 7.390 1.00 92.06 124 GLU A C 1
ATOM 976 O O . GLU A 1 124 ? 2.260 2.462 8.477 1.00 92.06 124 GLU A O 1
ATOM 981 N N . PHE A 1 125 ? 3.900 1.474 7.271 1.00 91.25 125 PHE A N 1
ATOM 982 C CA . PHE A 1 125 ? 4.604 0.844 8.379 1.00 91.25 125 PHE A CA 1
ATOM 983 C C . PHE A 1 125 ? 4.931 1.827 9.507 1.00 91.25 125 PHE A C 1
ATOM 985 O O . PHE A 1 125 ? 4.516 1.596 10.644 1.00 91.25 125 PHE A O 1
ATOM 992 N N . ALA A 1 126 ? 5.661 2.899 9.200 1.00 85.62 126 ALA A N 1
ATOM 993 C CA . ALA A 1 126 ? 6.057 3.960 10.115 1.00 85.62 126 ALA A CA 1
ATOM 994 C C . ALA A 1 126 ? 6.687 5.140 9.360 1.00 85.62 126 ALA A C 1
ATOM 996 O O . ALA A 1 126 ? 7.458 4.944 8.429 1.00 85.62 126 ALA A O 1
ATOM 997 N N . LEU A 1 127 ? 6.499 6.363 9.860 1.00 76.19 127 LEU A N 1
ATOM 998 C CA . LEU A 1 127 ? 7.204 7.542 9.340 1.00 76.19 127 LEU A CA 1
ATOM 999 C C . LEU A 1 127 ? 8.725 7.512 9.527 1.00 76.19 127 LEU A C 1
ATOM 1001 O O . LEU A 1 127 ? 9.443 8.093 8.723 1.00 76.19 127 LEU A O 1
ATOM 1005 N N . VAL A 1 128 ? 9.210 6.935 10.632 1.00 71.75 128 VAL A N 1
ATOM 1006 C CA . VAL A 1 128 ? 10.638 6.958 10.974 1.00 71.75 128 VAL A CA 1
ATOM 1007 C C . VAL A 1 128 ? 11.079 5.602 11.501 1.00 71.75 128 VAL A C 1
ATOM 1009 O O . VAL A 1 128 ? 10.551 5.116 12.496 1.00 71.75 128 VAL A O 1
ATOM 1012 N N . PHE A 1 129 ? 12.116 5.035 10.899 1.00 69.19 129 PHE A N 1
ATOM 1013 C CA . PHE A 1 129 ? 12.786 3.823 11.332 1.00 69.19 129 PHE A CA 1
ATOM 1014 C C . PHE A 1 129 ? 14.061 4.197 12.085 1.00 69.19 129 PHE A C 1
ATOM 1016 O O . PHE A 1 129 ? 15.038 4.663 11.498 1.00 69.19 129 PHE A O 1
ATOM 1023 N N . ARG A 1 130 ? 14.069 4.011 13.410 1.00 64.56 130 ARG A N 1
ATOM 1024 C CA . ARG A 1 130 ? 15.239 4.315 14.248 1.00 64.56 130 ARG A CA 1
ATOM 1025 C C . ARG A 1 130 ? 15.928 3.030 14.673 1.00 64.56 130 ARG A C 1
ATOM 1027 O O . ARG A 1 130 ? 15.619 2.450 15.709 1.00 64.56 130 ARG A O 1
ATOM 1034 N N . PHE A 1 131 ? 16.896 2.578 13.889 1.00 59.09 131 PHE A N 1
ATOM 1035 C CA . PHE A 1 131 ? 17.748 1.469 14.312 1.00 59.09 131 PHE A CA 1
ATOM 1036 C C . PHE A 1 131 ? 18.618 1.879 15.525 1.00 59.09 131 PHE A C 1
ATOM 1038 O O . PHE A 1 131 ? 19.140 2.996 15.521 1.00 59.09 131 PHE A O 1
ATOM 1045 N N . PRO A 1 132 ? 18.817 1.032 16.559 1.00 57.28 132 PRO A N 1
ATOM 1046 C CA . PRO A 1 132 ? 18.298 -0.331 16.767 1.00 57.28 132 PRO A CA 1
ATOM 1047 C C . PRO A 1 132 ? 16.968 -0.394 17.544 1.00 57.28 132 PRO A C 1
ATOM 1049 O O . PRO A 1 132 ? 16.501 -1.479 17.873 1.00 57.28 132 PRO A O 1
ATOM 1052 N N . LEU A 1 133 ? 16.392 0.755 17.898 1.00 59.41 133 LEU A N 1
ATOM 1053 C CA . LEU A 1 133 ? 15.258 0.868 18.822 1.00 59.41 133 LEU A CA 1
ATOM 1054 C C . LEU A 1 133 ? 13.892 0.587 18.167 1.00 59.41 133 LEU A C 1
ATOM 1056 O O . LEU A 1 133 ? 12.897 0.434 18.873 1.00 59.41 133 LEU A O 1
ATOM 1060 N N . GLY A 1 134 ? 13.862 0.466 16.839 1.00 58.75 134 GLY A N 1
ATOM 1061 C CA . GLY A 1 134 ? 12.651 0.283 16.045 1.00 58.75 134 GLY A CA 1
ATOM 1062 C C . GLY A 1 134 ? 12.001 1.619 15.665 1.00 58.75 134 GLY A C 1
ATOM 1063 O O . GLY A 1 134 ? 12.476 2.691 16.051 1.00 58.75 134 GLY A O 1
ATOM 1064 N N . PRO A 1 135 ? 10.938 1.598 14.851 1.00 62.28 135 PRO A N 1
ATOM 1065 C CA . PRO A 1 135 ? 10.156 2.794 14.585 1.00 62.28 135 PRO A CA 1
ATOM 1066 C C . PRO A 1 135 ? 9.447 3.276 15.856 1.00 62.28 135 PRO A C 1
ATOM 1068 O O . PRO A 1 135 ? 8.563 2.605 16.383 1.00 62.28 135 PRO A O 1
ATOM 1071 N N . HIS A 1 136 ? 9.837 4.452 16.346 1.00 54.84 136 HIS A N 1
ATOM 1072 C CA . HIS A 1 136 ? 9.132 5.125 17.431 1.00 54.84 136 HIS A CA 1
ATOM 1073 C C . HIS A 1 136 ? 7.981 5.931 16.839 1.00 54.84 136 HIS A C 1
ATOM 1075 O O . HIS A 1 136 ? 8.211 7.022 16.324 1.00 54.84 136 HIS A O 1
ATOM 1081 N N . ASP A 1 137 ? 6.773 5.387 16.965 1.00 67.69 137 ASP A N 1
ATOM 1082 C CA . ASP A 1 137 ? 5.505 6.014 16.599 1.00 67.69 137 ASP A CA 1
ATOM 1083 C C . ASP A 1 137 ? 5.316 6.390 15.118 1.00 67.69 137 ASP A C 1
ATOM 1085 O O . ASP A 1 137 ? 6.239 6.594 14.334 1.00 67.69 137 ASP A O 1
ATOM 1089 N N . SER A 1 138 ? 4.035 6.498 14.762 1.00 75.81 138 SER A N 1
ATOM 1090 C CA . SER A 1 138 ? 3.523 7.062 13.509 1.00 75.81 138 SER A CA 1
ATOM 1091 C C . SER A 1 138 ? 3.520 6.165 12.275 1.00 75.81 138 SER A C 1
ATOM 1093 O O . SER A 1 138 ? 3.733 6.649 11.164 1.00 75.81 138 SER A O 1
ATOM 1095 N N . GLY A 1 139 ? 3.157 4.889 12.427 1.00 88.81 139 GLY A N 1
ATOM 1096 C CA . GLY A 1 139 ? 2.438 4.222 11.343 1.00 88.81 139 GLY A CA 1
ATOM 1097 C C . GLY A 1 139 ? 1.182 5.024 10.988 1.00 88.81 139 GLY A C 1
ATOM 1098 O O . GLY A 1 139 ? 0.539 5.621 11.863 1.00 88.81 139 GLY A O 1
ATOM 1099 N N . ARG A 1 140 ? 0.853 5.088 9.700 1.00 91.81 140 ARG A N 1
ATOM 1100 C CA . ARG A 1 140 ? -0.278 5.874 9.188 1.00 91.81 140 ARG A CA 1
ATOM 1101 C C . ARG A 1 140 ? -1.263 5.001 8.442 1.00 91.81 140 ARG A C 1
ATOM 1103 O O . ARG A 1 140 ? -0.951 3.900 7.992 1.00 91.81 140 ARG A O 1
ATOM 1110 N N . LEU A 1 141 ? -2.475 5.526 8.331 1.00 94.75 141 LEU A N 1
ATOM 1111 C CA . LEU A 1 141 ? -3.536 4.941 7.535 1.00 94.75 141 LEU A CA 1
ATOM 1112 C C . LEU A 1 141 ? -3.907 5.913 6.433 1.00 94.75 141 LEU A C 1
ATOM 1114 O O . LEU A 1 141 ? -4.053 7.116 6.657 1.00 94.75 141 LEU A O 1
ATOM 1118 N N . PHE A 1 142 ? -4.113 5.358 5.257 1.00 95.81 142 PHE A N 1
ATOM 1119 C CA . PHE A 1 142 ? -4.494 6.077 4.066 1.00 95.81 142 PHE A CA 1
ATOM 1120 C C . PHE A 1 142 ? -5.753 5.467 3.482 1.00 95.81 142 PHE A C 1
ATOM 1122 O O . PHE A 1 142 ? -6.089 4.309 3.734 1.00 95.81 142 PHE A O 1
ATOM 1129 N N . SER A 1 143 ? -6.450 6.250 2.674 1.00 97.25 143 SER A N 1
ATOM 1130 C CA . SER A 1 143 ? -7.513 5.751 1.827 1.00 97.25 143 SER A CA 1
ATOM 1131 C C . SER A 1 143 ? -7.421 6.332 0.433 1.00 97.25 143 SER A C 1
ATOM 1133 O O . SER A 1 143 ? -7.019 7.478 0.245 1.00 97.25 143 SER A O 1
ATOM 1135 N N . ILE A 1 144 ? -7.851 5.534 -0.533 1.00 96.81 144 ILE A N 1
ATOM 1136 C CA . ILE A 1 144 ? -8.101 5.970 -1.902 1.00 96.81 144 ILE A CA 1
ATOM 1137 C C . ILE A 1 144 ? -9.505 5.551 -2.302 1.00 96.81 144 ILE A C 1
ATOM 1139 O O . ILE A 1 144 ? -10.011 4.511 -1.866 1.00 96.81 144 ILE A O 1
ATOM 1143 N N . LYS A 1 145 ? -10.141 6.337 -3.167 1.00 94.75 145 LYS A N 1
ATOM 1144 C CA . LYS A 1 145 ? -11.345 5.888 -3.862 1.00 94.75 145 LYS A CA 1
ATOM 1145 C C . LYS A 1 145 ? -10.911 5.042 -5.066 1.00 94.75 145 LYS A C 1
ATOM 1147 O O . LYS A 1 145 ? -10.373 5.609 -6.019 1.00 94.75 145 LYS A O 1
ATOM 1152 N N . PRO A 1 146 ? -11.124 3.715 -5.056 1.00 83.00 146 PRO A N 1
ATOM 1153 C CA . PRO A 1 146 ? -10.815 2.889 -6.208 1.00 83.00 146 PRO A CA 1
ATOM 1154 C C . PRO A 1 146 ? -11.713 3.314 -7.376 1.00 83.00 146 PRO A C 1
ATOM 1156 O O . PRO A 1 146 ? -12.930 3.442 -7.251 1.00 83.00 146 PRO A O 1
ATOM 1159 N N . GLY A 1 147 ? -11.098 3.577 -8.521 1.00 78.25 147 GLY A N 1
ATOM 1160 C CA . GLY A 1 147 ? -11.768 3.966 -9.757 1.00 78.25 147 GLY A CA 1
ATOM 1161 C C . GLY A 1 147 ? -10.760 3.914 -10.893 1.00 78.25 147 GLY A C 1
ATOM 1162 O O . GLY A 1 147 ? -9.596 4.211 -10.661 1.00 78.25 147 GLY A O 1
ATOM 1163 N N . GLY A 1 148 ? -11.159 3.494 -12.095 1.00 74.94 148 GLY A N 1
ATOM 1164 C CA . GLY A 1 148 ? -10.217 3.206 -13.188 1.00 74.94 148 GLY A CA 1
ATOM 1165 C C . GLY A 1 148 ? -9.276 2.025 -12.887 1.00 74.94 148 GLY A C 1
ATOM 1166 O O . GLY A 1 148 ? -9.166 1.577 -11.752 1.00 74.94 148 GLY A O 1
ATOM 1167 N N . GLN A 1 149 ? -8.616 1.486 -13.914 1.00 67.88 149 GLN A N 1
ATOM 1168 C CA . GLN A 1 149 ? -7.736 0.316 -13.746 1.00 67.88 149 GLN A CA 1
ATOM 1169 C C . GLN A 1 149 ? -6.269 0.689 -13.493 1.00 67.88 149 GLN A C 1
ATOM 1171 O O . GLN A 1 149 ? -5.540 -0.129 -12.944 1.00 67.88 149 GLN A O 1
ATOM 1176 N N . HIS A 1 150 ? -5.842 1.894 -13.893 1.00 75.81 150 HIS A N 1
ATOM 1177 C CA . HIS 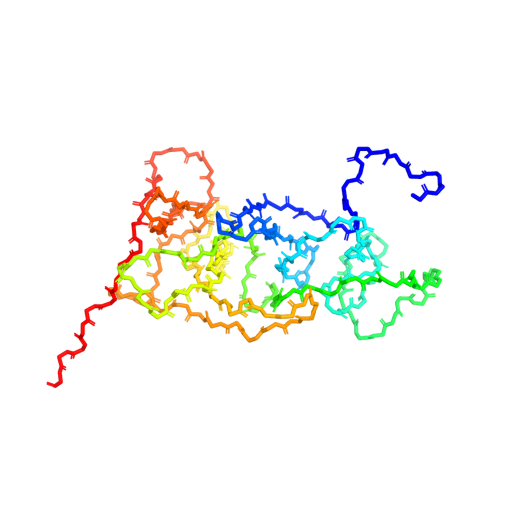A 1 150 ? -4.428 2.282 -13.946 1.00 75.81 150 HIS A CA 1
ATOM 1178 C C . HIS A 1 150 ? -4.207 3.739 -13.527 1.00 75.81 150 HIS A C 1
ATOM 1180 O O . HIS A 1 150 ? -5.113 4.573 -13.669 1.00 75.81 150 HIS A O 1
ATOM 1186 N N . GLY A 1 151 ? -2.993 4.025 -13.061 1.00 87.06 151 GLY A N 1
ATOM 1187 C CA . GLY A 1 151 ? -2.506 5.359 -12.724 1.00 87.06 151 GLY A CA 1
ATOM 1188 C C . GLY A 1 151 ? -2.864 5.794 -11.297 1.00 87.06 151 GLY A C 1
ATOM 1189 O O . GLY A 1 151 ? -3.913 5.376 -10.792 1.00 87.06 151 GLY A O 1
ATOM 1190 N N . PRO A 1 152 ? -2.055 6.661 -10.664 1.00 90.44 152 PRO A N 1
ATOM 1191 C CA . PRO A 1 152 ? -2.274 7.048 -9.278 1.00 90.44 152 PRO A CA 1
ATOM 1192 C C . PRO A 1 152 ? -3.614 7.752 -9.043 1.00 90.44 152 PRO A C 1
ATOM 1194 O O . PRO A 1 152 ? -4.190 8.405 -9.922 1.00 90.44 152 PRO A O 1
ATOM 1197 N N . ARG A 1 153 ? -4.131 7.597 -7.828 1.00 93.38 153 ARG A N 1
ATOM 1198 C CA . ARG A 1 153 ? -5.294 8.304 -7.290 1.00 93.38 153 ARG A CA 1
ATOM 1199 C C . ARG A 1 153 ? -4.857 9.216 -6.161 1.00 93.38 153 ARG A C 1
ATOM 1201 O O . ARG A 1 153 ? -3.816 9.003 -5.550 1.00 93.38 153 ARG A O 1
ATOM 1208 N N . GLU A 1 154 ? -5.693 10.205 -5.874 1.00 93.19 154 GLU A N 1
ATOM 1209 C CA . GLU A 1 154 ? -5.506 11.061 -4.710 1.00 93.19 154 GLU A CA 1
ATOM 1210 C C . GLU A 1 154 ? -5.573 10.220 -3.430 1.00 93.19 154 GLU A C 1
ATOM 1212 O O . GLU A 1 154 ? -6.575 9.546 -3.162 1.00 93.19 154 GLU A O 1
ATOM 1217 N N . ILE A 1 155 ? -4.482 10.251 -2.668 1.00 94.81 155 ILE A N 1
ATOM 1218 C CA . ILE A 1 155 ? -4.354 9.579 -1.379 1.00 94.81 155 ILE A CA 1
ATOM 1219 C C . ILE A 1 155 ? -4.852 10.532 -0.295 1.00 94.81 155 ILE A C 1
ATOM 1221 O O . ILE A 1 155 ? -4.382 11.658 -0.173 1.00 94.81 155 ILE A O 1
ATOM 1225 N N . SER A 1 156 ? -5.787 10.068 0.530 1.00 95.06 156 SER A N 1
ATOM 1226 C CA . SER A 1 156 ? -6.238 10.790 1.720 1.00 95.06 156 SER A CA 1
ATOM 1227 C C . SER A 1 156 ? -5.713 10.110 2.977 1.00 95.06 156 SER A C 1
ATOM 1229 O O . SER A 1 156 ? -6.022 8.942 3.220 1.00 95.06 156 SER A O 1
ATOM 1231 N N . GLN A 1 157 ? -4.968 10.835 3.809 1.00 93.31 157 GLN A N 1
ATOM 1232 C CA . GLN A 1 157 ? -4.570 10.347 5.129 1.00 93.31 157 GLN A CA 1
ATOM 1233 C C . GLN A 1 157 ? -5.757 10.358 6.098 1.00 93.31 157 GLN A C 1
ATOM 1235 O O . GLN A 1 157 ? -6.498 11.336 6.188 1.00 93.31 157 GLN A O 1
ATOM 1240 N N . LEU A 1 158 ? -5.930 9.267 6.843 1.00 92.50 158 LEU A N 1
ATOM 1241 C CA . LEU A 1 158 ? -6.894 9.189 7.936 1.00 92.50 158 LEU A CA 1
ATOM 1242 C C . LEU A 1 158 ? -6.268 9.811 9.185 1.00 92.50 158 LEU A C 1
ATOM 1244 O O . LEU A 1 158 ? -5.183 9.413 9.614 1.00 92.50 158 LEU A O 1
ATOM 1248 N N . ILE A 1 159 ? -6.975 10.765 9.789 1.00 88.75 159 ILE A N 1
ATOM 1249 C CA . ILE A 1 159 ? -6.577 11.366 11.062 1.00 88.75 159 ILE A CA 1
ATOM 1250 C C . ILE A 1 159 ? -7.108 10.499 12.202 1.00 88.75 159 ILE A C 1
ATOM 1252 O O . ILE A 1 159 ? -8.306 10.236 12.288 1.00 88.75 159 ILE A O 1
ATOM 1256 N N . VAL A 1 160 ? -6.206 10.052 13.075 1.00 85.94 160 VAL A N 1
ATOM 1257 C CA . VAL A 1 160 ? -6.545 9.241 14.250 1.00 85.94 160 VAL A CA 1
ATOM 1258 C C . VAL A 1 160 ? -6.682 10.154 15.463 1.00 85.94 160 VAL A C 1
ATOM 1260 O O . VAL A 1 160 ? -5.799 10.964 15.733 1.00 85.94 160 VAL A O 1
ATOM 1263 N N . VAL A 1 161 ? -7.783 10.021 16.203 1.00 84.62 161 VAL A N 1
ATOM 1264 C CA . VAL A 1 161 ? -8.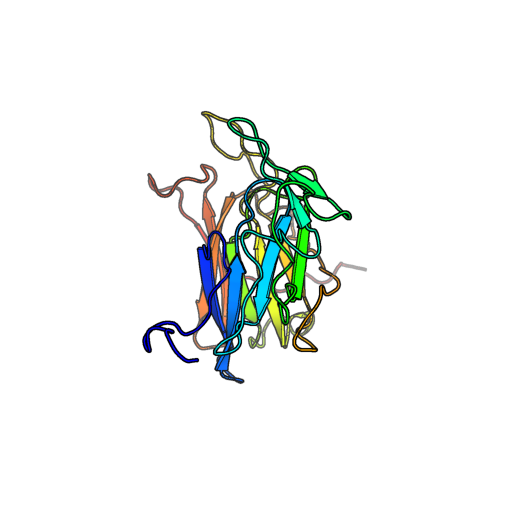064 10.811 17.410 1.00 84.62 161 VAL A CA 1
ATOM 1265 C C . VAL A 1 161 ? -8.415 9.909 18.600 1.00 84.62 161 VAL A C 1
ATOM 1267 O O . VAL A 1 161 ? -8.969 8.828 18.390 1.00 84.62 161 VAL A O 1
ATOM 1270 N N . PRO A 1 162 ? -8.140 10.347 19.846 1.00 79.06 162 PRO A N 1
ATOM 1271 C CA . PRO A 1 162 ? -7.354 11.533 20.209 1.00 79.06 162 PRO A CA 1
ATOM 1272 C C . PRO A 1 162 ? -5.849 11.328 19.949 1.00 79.06 162 PRO A C 1
ATOM 1274 O O . PRO A 1 162 ? -5.382 10.201 19.829 1.00 79.06 162 PRO A O 1
ATOM 1277 N N . GLY A 1 163 ? -5.080 12.418 19.873 1.00 74.50 163 GLY A N 1
ATOM 1278 C CA . GLY A 1 163 ? -3.609 12.365 19.800 1.00 74.50 163 GLY A CA 1
ATOM 1279 C C . GLY A 1 163 ? -2.993 12.484 18.402 1.00 74.50 163 GLY A C 1
ATOM 1280 O O . GLY A 1 163 ? -1.795 12.719 18.296 1.00 74.50 163 GLY A O 1
ATOM 1281 N N . GLY A 1 164 ? -3.781 12.396 17.328 1.00 80.19 164 GLY A N 1
ATOM 1282 C CA . GLY A 1 164 ? -3.320 12.683 15.962 1.00 80.19 164 GLY A CA 1
ATOM 1283 C C . GLY A 1 164 ? -2.486 11.577 15.303 1.00 80.19 164 GLY A C 1
ATOM 1284 O O . GLY A 1 164 ? -2.156 11.703 14.125 1.00 80.19 164 GLY A O 1
ATOM 1285 N N . ALA A 1 165 ? -2.154 10.496 16.017 1.00 82.69 165 ALA A N 1
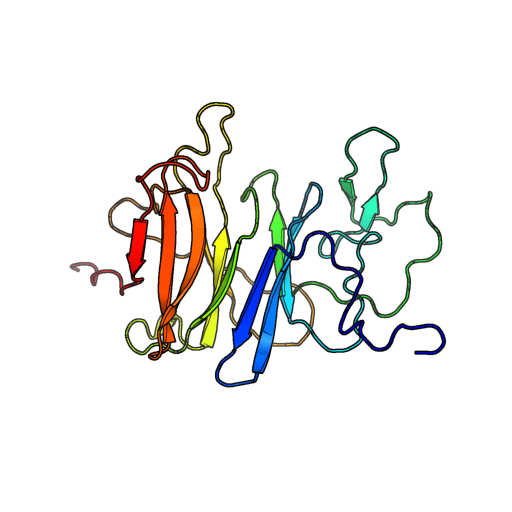ATOM 1286 C CA . ALA A 1 165 ? -1.325 9.397 15.522 1.00 82.69 165 ALA A CA 1
ATOM 1287 C C . ALA A 1 165 ? -1.714 8.043 16.141 1.00 82.69 165 ALA A C 1
ATOM 1289 O O . ALA A 1 165 ? -2.320 7.975 17.208 1.00 82.69 165 ALA A O 1
ATOM 1290 N N . LEU A 1 166 ? -1.334 6.944 15.476 1.00 86.94 166 LEU A N 1
ATOM 1291 C CA . LEU A 1 166 ? -1.558 5.579 15.978 1.00 86.94 166 LEU A CA 1
ATOM 1292 C C . LEU A 1 166 ? -0.651 5.200 17.155 1.00 86.94 166 LEU A C 1
ATOM 1294 O O . LEU A 1 166 ? -0.976 4.268 17.887 1.00 86.94 166 LEU A O 1
ATOM 1298 N N . HIS A 1 167 ? 0.490 5.877 17.300 1.00 85.44 167 HIS A N 1
ATOM 1299 C CA . HIS A 1 167 ? 1.540 5.539 18.266 1.00 85.44 167 HIS A CA 1
ATOM 1300 C C . HIS A 1 167 ? 1.995 4.062 18.217 1.00 85.44 167 HIS A C 1
ATOM 1302 O O . HIS A 1 167 ? 2.255 3.407 19.228 1.00 85.44 167 HIS A O 1
ATOM 1308 N N . LEU A 1 168 ? 1.993 3.497 17.006 1.00 88.44 168 LEU A N 1
ATOM 1309 C CA . LEU A 1 168 ? 2.367 2.121 16.696 1.00 88.44 168 LEU A CA 1
ATOM 1310 C C . LEU A 1 168 ? 2.943 2.090 15.281 1.00 88.44 168 LEU A C 1
ATOM 1312 O O . LEU A 1 168 ? 2.500 2.855 14.422 1.00 88.44 168 LEU A O 1
ATOM 1316 N N . ALA A 1 169 ? 3.853 1.157 15.023 1.00 90.88 169 ALA A N 1
ATOM 1317 C CA . ALA A 1 169 ? 4.116 0.701 13.669 1.00 90.88 169 ALA A CA 1
ATOM 1318 C C . ALA A 1 169 ? 2.969 -0.200 13.200 1.00 90.88 169 ALA A C 1
ATOM 1320 O O . ALA A 1 169 ? 2.518 -1.085 13.941 1.00 90.88 169 ALA A O 1
ATOM 1321 N N . VAL A 1 170 ? 2.497 0.007 11.972 1.00 93.56 170 VAL A N 1
ATOM 1322 C CA . VAL A 1 170 ? 1.451 -0.824 11.367 1.00 93.56 170 VAL A CA 1
ATOM 1323 C C . VAL A 1 170 ? 2.106 -2.060 10.762 1.00 93.56 170 VAL A C 1
ATOM 1325 O O . VAL A 1 170 ? 2.929 -1.964 9.864 1.00 93.56 170 VAL A O 1
ATOM 1328 N N . LEU A 1 171 ? 1.733 -3.244 11.238 1.00 93.25 171 LEU A N 1
ATOM 1329 C CA . LEU A 1 171 ? 2.229 -4.534 10.733 1.00 93.25 171 LEU A CA 1
ATOM 1330 C C . LEU A 1 171 ? 1.200 -5.243 9.845 1.00 93.25 171 LEU A C 1
ATOM 1332 O O . LEU A 1 171 ? 1.512 -6.170 9.090 1.00 93.25 171 LEU A O 1
ATOM 1336 N N . GLY A 1 172 ? -0.057 -4.824 9.940 1.00 94.94 172 GLY A N 1
ATOM 1337 C CA . GLY A 1 172 ? -1.128 -5.355 9.125 1.00 94.94 172 GLY A CA 1
ATOM 1338 C C . GLY A 1 172 ? -2.429 -4.602 9.313 1.00 94.94 172 GLY A C 1
ATOM 1339 O O . GLY A 1 172 ? -2.648 -3.921 10.313 1.00 94.94 172 GLY A O 1
ATOM 1340 N N . ILE A 1 173 ? -3.315 -4.805 8.350 1.00 97.44 173 ILE A N 1
ATOM 1341 C CA . ILE A 1 173 ? -4.734 -4.505 8.483 1.00 97.44 173 ILE A CA 1
ATOM 1342 C C . ILE A 1 173 ? -5.483 -5.840 8.437 1.00 97.44 173 ILE A C 1
ATOM 1344 O O . ILE A 1 173 ? -5.038 -6.792 7.785 1.00 97.44 173 ILE A O 1
ATOM 1348 N N . GLY A 1 174 ? -6.580 -5.933 9.177 1.00 97.56 174 GLY A N 1
ATOM 1349 C CA . GLY A 1 174 ? -7.527 -7.040 9.150 1.00 97.56 174 GLY A CA 1
ATOM 1350 C C . GLY A 1 174 ? -8.933 -6.538 8.845 1.00 97.56 174 GLY A C 1
ATOM 1351 O O . GLY A 1 174 ? -9.248 -5.380 9.112 1.00 97.56 174 GLY A O 1
ATOM 1352 N N . GLN A 1 175 ? -9.769 -7.420 8.303 1.00 98.12 175 GLN A N 1
ATOM 1353 C CA . GLN A 1 175 ? -11.182 -7.168 8.036 1.00 98.12 175 GLN A CA 1
ATOM 1354 C C . GLN A 1 175 ? -12.018 -8.285 8.666 1.00 98.12 175 GLN A C 1
ATOM 1356 O O . GLN A 1 175 ? -11.677 -9.460 8.518 1.00 98.12 175 GLN A O 1
ATOM 1361 N N . ASP A 1 176 ? -13.084 -7.932 9.386 1.00 97.81 176 ASP A N 1
ATOM 1362 C CA . ASP A 1 176 ? -14.036 -8.913 9.916 1.00 97.81 176 ASP A CA 1
ATOM 1363 C C . ASP A 1 176 ? -15.137 -9.277 8.901 1.00 97.81 176 ASP A C 1
ATOM 1365 O O . ASP A 1 176 ? -15.218 -8.732 7.799 1.00 97.81 176 ASP A O 1
ATOM 1369 N N . ALA A 1 177 ? -16.015 -10.211 9.279 1.00 96.94 177 ALA A N 1
ATOM 1370 C CA . ALA A 1 177 ? -17.116 -10.671 8.430 1.00 96.94 177 ALA A CA 1
ATOM 1371 C C . ALA A 1 177 ? -18.169 -9.587 8.119 1.00 96.94 177 ALA A C 1
ATOM 1373 O O . ALA A 1 177 ? -18.966 -9.760 7.197 1.00 96.94 177 ALA A O 1
ATOM 1374 N N . HIS A 1 178 ? -18.184 -8.481 8.867 1.00 97.12 178 HIS A N 1
ATOM 1375 C CA . HIS A 1 178 ? -19.070 -7.341 8.639 1.00 97.12 178 HIS A CA 1
ATOM 1376 C C . HIS A 1 178 ? -18.411 -6.249 7.786 1.00 97.12 178 HIS A C 1
ATOM 1378 O O . HIS A 1 178 ? -19.062 -5.259 7.464 1.00 97.12 178 HIS A O 1
ATOM 1384 N N . GLY A 1 179 ? -17.152 -6.432 7.378 1.00 97.75 179 GLY A N 1
ATOM 1385 C CA . GLY A 1 179 ? -16.403 -5.463 6.585 1.00 97.75 179 GLY A CA 1
ATOM 1386 C C . GLY A 1 179 ? -15.744 -4.360 7.414 1.00 97.75 179 GLY A C 1
ATOM 1387 O O . GLY A 1 179 ? -15.192 -3.430 6.818 1.00 97.75 179 GLY A O 1
ATOM 1388 N N . GLU A 1 180 ? -15.773 -4.458 8.748 1.00 98.38 180 GLU A N 1
ATOM 1389 C CA . GLU A 1 180 ? -15.090 -3.524 9.644 1.00 98.38 180 GLU A CA 1
ATOM 1390 C C . GLU A 1 180 ? -13.591 -3.812 9.677 1.00 98.38 180 GLU A C 1
ATOM 1392 O O . GLU A 1 180 ? -13.156 -4.960 9.553 1.00 98.38 180 GLU A O 1
ATOM 1397 N N . LEU A 1 181 ? -12.790 -2.758 9.846 1.00 98.38 181 LEU A N 1
ATOM 1398 C CA . LEU A 1 181 ? -11.337 -2.850 9.756 1.00 98.38 181 LEU A CA 1
ATOM 1399 C C . LEU A 1 181 ? -10.654 -2.753 11.111 1.00 98.38 181 LEU A C 1
ATOM 1401 O O . LEU A 1 181 ? -11.103 -2.068 12.032 1.00 98.38 181 LEU A O 1
ATOM 1405 N N . TYR A 1 182 ? -9.513 -3.426 11.181 1.00 98.12 182 TYR A N 1
ATOM 1406 C CA . TYR A 1 182 ? -8.662 -3.515 12.351 1.00 98.12 182 TYR A CA 1
ATOM 1407 C C . TYR A 1 182 ? -7.217 -3.238 11.952 1.00 98.12 182 TYR A C 1
ATOM 1409 O O . TYR A 1 182 ? -6.749 -3.727 10.927 1.00 98.12 182 TYR A O 1
ATOM 1417 N N . VAL A 1 183 ? -6.491 -2.500 12.781 1.00 96.31 183 VAL A N 1
ATOM 1418 C CA . VAL A 1 183 ? -5.051 -2.267 12.650 1.00 96.31 183 VAL A CA 1
ATOM 1419 C C . VAL A 1 183 ? -4.322 -3.189 13.603 1.00 96.31 183 VAL A C 1
ATOM 1421 O O . VAL A 1 183 ? -4.641 -3.252 14.790 1.00 96.31 183 VAL A O 1
ATOM 1424 N N . LEU A 1 184 ? -3.333 -3.896 13.074 1.00 95.44 184 LEU A N 1
ATOM 1425 C CA . LEU A 1 184 ? -2.438 -4.751 13.829 1.00 95.44 184 LEU A CA 1
ATOM 1426 C C . LEU A 1 184 ? -1.074 -4.076 13.864 1.00 95.44 184 LEU A C 1
ATOM 1428 O O . LEU A 1 184 ? -0.530 -3.718 12.819 1.00 95.44 184 LEU A O 1
ATOM 1432 N N . GLY A 1 185 ? -0.515 -3.907 15.054 1.00 93.56 185 GLY A N 1
ATOM 1433 C CA . GLY A 1 185 ? 0.730 -3.169 15.211 1.00 93.56 185 GLY A CA 1
ATOM 1434 C C . GLY A 1 185 ? 1.357 -3.323 16.582 1.00 93.56 185 GLY A C 1
ATOM 1435 O O . GLY A 1 185 ? 0.788 -3.941 17.482 1.00 93.56 185 GLY A O 1
ATOM 1436 N N . ASN A 1 186 ? 2.545 -2.760 16.746 1.00 91.44 186 ASN A N 1
ATOM 1437 C CA . ASN A 1 186 ? 3.220 -2.630 18.033 1.00 91.44 186 ASN A CA 1
ATOM 1438 C C . ASN A 1 186 ? 4.189 -1.441 18.002 1.00 91.44 186 ASN A C 1
ATOM 1440 O O . ASN A 1 186 ? 4.421 -0.843 16.956 1.00 91.44 186 ASN A O 1
ATOM 1444 N N . ILE A 1 187 ? 4.750 -1.096 19.158 1.00 87.44 187 ILE A N 1
ATOM 1445 C CA . ILE A 1 187 ? 5.693 0.026 19.286 1.00 87.44 187 ILE A CA 1
ATOM 1446 C C . ILE A 1 187 ? 7.109 -0.300 18.793 1.00 87.44 187 ILE A C 1
ATOM 1448 O O . ILE A 1 187 ? 7.932 0.596 18.690 1.00 87.44 187 ILE A O 1
ATOM 1452 N N . SER A 1 188 ? 7.430 -1.578 18.572 1.00 83.00 188 SER A N 1
ATOM 1453 C CA . SER A 1 188 ? 8.790 -2.013 18.236 1.00 83.00 188 SER A CA 1
ATOM 1454 C C . SER A 1 188 ? 9.007 -2.200 16.735 1.00 83.00 188 SER A C 1
ATOM 1456 O O . SER A 1 188 ? 10.147 -2.334 16.300 1.00 83.00 188 SER A O 1
ATOM 1458 N N . GLY A 1 189 ? 7.933 -2.270 15.943 1.00 84.56 189 GLY A N 1
ATOM 1459 C CA . GLY A 1 189 ? 7.972 -2.562 14.510 1.00 84.56 189 GLY A CA 1
ATOM 1460 C C . GLY A 1 189 ? 8.417 -3.982 14.154 1.00 84.56 189 GLY A C 1
ATOM 1461 O O . GLY A 1 189 ? 8.577 -4.282 12.976 1.00 84.56 189 GLY A O 1
ATOM 1462 N N . VAL A 1 190 ? 8.617 -4.868 15.135 1.00 83.12 190 VAL A N 1
ATOM 1463 C CA . VAL A 1 190 ? 9.100 -6.241 14.913 1.00 83.12 190 VAL A CA 1
ATOM 1464 C C . VAL A 1 190 ? 8.099 -7.273 15.430 1.00 83.12 190 VAL A C 1
ATOM 1466 O O . VAL A 1 190 ? 7.423 -7.017 16.428 1.00 83.12 190 VAL A O 1
ATOM 1469 N N . PRO A 1 191 ? 8.001 -8.469 14.824 1.00 83.62 191 PRO A N 1
ATOM 1470 C CA . PRO A 1 191 ? 7.010 -9.484 15.195 1.00 83.62 191 PRO A CA 1
ATOM 1471 C C . PRO A 1 191 ? 7.400 -10.292 16.450 1.00 83.62 191 PRO A C 1
ATOM 1473 O O . PRO A 1 191 ? 7.011 -11.448 16.593 1.00 83.62 191 PRO A O 1
ATOM 1476 N N . PHE A 1 192 ? 8.186 -9.707 17.358 1.00 83.94 192 PHE A N 1
ATOM 1477 C CA . PHE A 1 192 ? 8.692 -10.367 18.562 1.00 83.94 192 PHE A CA 1
ATOM 1478 C C . PHE A 1 192 ? 8.136 -9.725 19.838 1.00 83.94 192 PHE A C 1
ATOM 1480 O O . PHE A 1 192 ? 7.816 -8.536 19.875 1.00 83.94 192 PHE A O 1
ATOM 1487 N N . GLY A 1 193 ? 8.076 -10.516 20.911 1.00 87.31 193 GLY A N 1
ATOM 1488 C CA . GLY A 1 193 ? 7.573 -10.085 22.215 1.00 87.31 193 GLY A CA 1
ATOM 1489 C C . GLY A 1 193 ? 6.047 -10.141 22.326 1.00 87.31 193 GLY A C 1
ATOM 1490 O O . GLY A 1 193 ? 5.373 -10.827 21.564 1.00 87.31 193 GLY A O 1
ATOM 1491 N N . THR A 1 194 ? 5.502 -9.431 23.315 1.00 91.56 194 THR A N 1
ATOM 1492 C CA . THR A 1 194 ? 4.074 -9.481 23.688 1.00 91.56 194 THR A CA 1
ATOM 1493 C C . THR A 1 194 ? 3.358 -8.135 23.543 1.00 91.56 194 THR A C 1
ATOM 1495 O O . THR A 1 194 ? 2.209 -7.998 23.946 1.00 91.56 194 THR A O 1
ATOM 1498 N N . GLY A 1 195 ? 4.016 -7.134 22.945 1.00 90.38 195 GLY A N 1
ATOM 1499 C CA . GLY A 1 195 ? 3.487 -5.771 22.786 1.00 90.38 195 GLY A CA 1
ATOM 1500 C C . GLY A 1 195 ? 2.525 -5.574 21.608 1.00 90.38 195 GLY A C 1
ATOM 1501 O O . GLY A 1 195 ? 2.198 -4.432 21.287 1.00 90.38 195 GLY A O 1
ATOM 1502 N N . GLY A 1 196 ? 2.118 -6.657 20.939 1.00 93.62 196 GLY A N 1
ATOM 1503 C CA . GLY A 1 196 ? 1.169 -6.628 19.827 1.00 93.62 196 GLY A CA 1
ATOM 1504 C C . GLY A 1 196 ? -0.188 -6.068 20.243 1.00 93.62 196 GLY A C 1
ATOM 1505 O O . GLY A 1 196 ? -0.706 -6.387 21.312 1.00 93.62 196 GLY A O 1
ATOM 1506 N N . ARG A 1 197 ? -0.777 -5.240 19.382 1.00 93.94 197 ARG A N 1
ATOM 1507 C CA . ARG A 1 197 ? -2.101 -4.646 19.561 1.00 93.94 197 ARG A CA 1
ATOM 1508 C C . ARG A 1 197 ? -2.963 -4.898 18.336 1.00 93.94 197 ARG A C 1
ATOM 1510 O O . ARG A 1 197 ? -2.465 -4.916 17.212 1.00 93.94 197 ARG A O 1
ATOM 1517 N N . VAL A 1 198 ? -4.261 -5.045 18.582 1.00 96.31 198 VAL A N 1
ATOM 1518 C CA . VAL A 1 198 ? -5.309 -5.073 17.560 1.00 96.31 198 VAL A CA 1
ATOM 1519 C C . VAL A 1 198 ? -6.287 -3.955 17.895 1.00 96.31 198 VAL A C 1
ATOM 1521 O O . VAL A 1 198 ? -6.914 -3.980 18.952 1.00 96.31 198 VAL A O 1
ATOM 1524 N N . LEU A 1 199 ? -6.383 -2.957 17.023 1.00 95.00 199 LEU A N 1
ATOM 1525 C CA . LEU A 1 199 ? -7.219 -1.774 17.214 1.00 95.00 199 LEU A CA 1
ATOM 1526 C C . LEU A 1 199 ? -8.326 -1.763 16.167 1.00 95.00 199 LEU A C 1
ATOM 1528 O O . LEU A 1 199 ? -8.035 -1.839 14.979 1.00 95.00 199 LEU A O 1
ATOM 1532 N N . LYS A 1 200 ? -9.587 -1.653 16.584 1.00 96.50 200 LYS A N 1
ATOM 1533 C CA . LYS A 1 200 ? -10.710 -1.494 15.652 1.00 96.50 200 LYS A CA 1
ATOM 1534 C C . LYS A 1 200 ? -10.785 -0.043 15.171 1.00 96.50 200 LYS A C 1
ATOM 1536 O O . LYS A 1 200 ? -10.706 0.866 15.996 1.00 96.50 200 LYS A O 1
ATOM 1541 N N . LEU A 1 201 ? -10.978 0.175 13.870 1.00 95.69 201 LEU A N 1
ATOM 1542 C CA . LEU A 1 201 ? -11.341 1.496 13.356 1.00 95.69 201 LEU A CA 1
ATOM 1543 C C . LEU A 1 201 ? -12.779 1.814 13.768 1.00 95.69 201 LEU A C 1
ATOM 1545 O O . LEU A 1 201 ? -13.694 1.026 13.527 1.00 95.69 201 LEU A O 1
ATOM 1549 N N . VAL A 1 202 ? -12.973 2.985 14.362 1.00 95.00 202 VAL A N 1
ATOM 1550 C CA . VAL A 1 202 ? -14.285 3.521 14.737 1.00 95.00 202 VAL A CA 1
ATOM 1551 C C . VAL A 1 202 ? -14.406 4.960 14.234 1.00 95.00 202 VAL A C 1
ATOM 1553 O O . VAL A 1 202 ? -13.375 5.595 13.991 1.00 95.00 202 VAL A O 1
ATOM 1556 N N . PRO A 1 203 ? -15.630 5.489 14.056 1.00 92.69 203 PRO A N 1
ATOM 1557 C CA . PRO A 1 203 ? -15.821 6.905 13.767 1.00 92.69 203 PRO A CA 1
ATOM 1558 C C . PRO A 1 203 ? -15.140 7.779 14.817 1.00 92.69 203 PRO A C 1
ATOM 1560 O O . PRO A 1 203 ? -15.156 7.454 16.007 1.00 92.69 203 PRO A O 1
ATOM 1563 N N . ALA A 1 204 ? -14.567 8.897 14.374 1.00 87.94 204 ALA A N 1
ATOM 1564 C CA . ALA A 1 204 ? -14.173 9.946 15.300 1.00 87.94 204 ALA A CA 1
ATOM 1565 C C . ALA A 1 204 ? -15.424 10.465 16.038 1.00 87.94 204 ALA A C 1
ATOM 1567 O O . ALA A 1 204 ? -16.502 10.490 15.433 1.00 87.94 204 ALA A O 1
ATOM 1568 N N . PRO A 1 205 ? -15.301 10.880 17.311 1.00 83.94 205 PRO A N 1
ATOM 1569 C CA . PRO A 1 205 ? -16.360 11.628 17.978 1.00 83.94 205 PRO A CA 1
ATOM 1570 C C . PRO A 1 205 ? -16.756 12.835 17.123 1.00 83.94 205 PRO A C 1
ATOM 1572 O O . PRO A 1 205 ? -15.889 13.443 16.486 1.00 83.94 205 PRO A O 1
ATOM 1575 N N . GLU A 1 206 ? -18.043 13.178 17.100 1.00 76.50 206 GLU A N 1
ATOM 1576 C CA . GLU A 1 206 ? -18.463 14.473 16.563 1.00 76.50 206 GLU A CA 1
ATOM 1577 C C . GLU A 1 206 ? -17.731 15.564 17.354 1.00 76.50 206 GLU A C 1
ATOM 1579 O O . GLU A 1 206 ? -17.558 15.444 18.569 1.00 76.50 206 GLU A O 1
ATOM 1584 N N . ALA A 1 207 ? -17.199 16.570 16.658 1.00 65.56 207 ALA A N 1
ATOM 1585 C CA . ALA A 1 207 ? -16.636 17.718 17.348 1.00 65.56 207 ALA A CA 1
ATOM 1586 C C . ALA A 1 207 ? -17.786 18.391 18.105 1.00 65.56 207 ALA A C 1
ATOM 1588 O O . ALA A 1 207 ? -18.816 18.671 17.496 1.00 65.56 207 ALA A O 1
ATOM 1589 N N . ASP A 1 208 ? -17.626 18.603 19.412 1.00 57.66 208 ASP A N 1
ATOM 1590 C C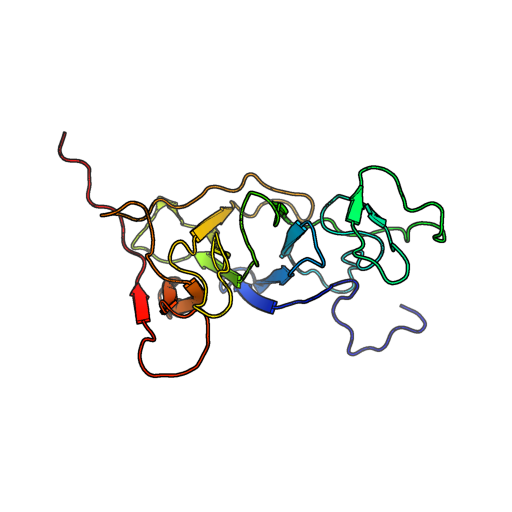A . ASP A 1 208 ? -18.533 19.480 20.146 1.00 57.66 208 ASP A CA 1
ATOM 1591 C C . ASP A 1 208 ? -18.418 20.877 19.506 1.00 57.66 208 ASP A C 1
ATOM 1593 O O . ASP A 1 208 ? -17.327 21.458 19.502 1.00 57.66 208 ASP A O 1
ATOM 1597 N N . ASP A 1 209 ? -19.511 21.353 18.897 1.00 45.53 209 ASP A N 1
ATOM 1598 C CA . ASP A 1 209 ? -19.645 22.707 18.332 1.00 45.53 209 ASP A CA 1
ATOM 1599 C C . ASP A 1 209 ? -19.450 23.807 19.397 1.00 45.53 209 ASP A C 1
ATOM 1601 O O . ASP A 1 209 ? -19.954 23.652 20.539 1.00 45.53 209 ASP A O 1
#

Radius of gyration: 18.07 Å; chains: 1; bounding box: 48×44×50 Å

Sequence (209 aa):
RPGAVAEIWAFGLRNPWRFSFDSRSGALFLGNVGQNDIEEVELVVRGRNYGWNFKEGTLFFHINGNEVGFASEDPDPSRGPIPPGLIDPIAQYDTHHEGHSVIGGYVYHGGAIPQLHQKYVFGEFALVFRFPLGPHDSGRLFSIKPGGQHGPREISQLIVVPGGALHLAVLGIGQDAHGELYVLGNISGVPFGTGGRVLKLVPAPEADD